Protein AF-A0A356TBI4-F1 (afdb_monomer_lite)

Radius of gyration: 31.02 Å; chains: 1; bounding box: 74×80×92 Å

pLDDT: mean 73.13, std 22.52, range [29.64, 96.38]

Structure (mmCIF, N/CA/C/O backbone):
data_AF-A0A356TBI4-F1
#
_entry.id   AF-A0A356TBI4-F1
#
loop_
_atom_site.group_PDB
_atom_site.id
_atom_site.type_symbol
_atom_site.label_atom_id
_atom_site.label_alt_id
_atom_site.label_comp_id
_atom_site.label_asym_id
_atom_site.label_entity_id
_atom_site.label_seq_id
_atom_site.pdbx_PDB_ins_code
_atom_site.Cartn_x
_atom_site.Cartn_y
_atom_site.Cartn_z
_atom_site.occupancy
_atom_site.B_iso_or_equiv
_atom_site.auth_seq_id
_atom_site.auth_comp_id
_atom_site.auth_asym_id
_atom_site.auth_atom_id
_atom_site.pdbx_PDB_model_num
ATOM 1 N N . MET A 1 1 ? 34.611 -30.218 -42.081 1.00 39.53 1 MET A N 1
ATOM 2 C CA . MET A 1 1 ? 33.395 -29.423 -41.810 1.00 39.53 1 MET A CA 1
ATOM 3 C C . MET A 1 1 ? 32.673 -30.059 -40.636 1.00 39.53 1 MET A C 1
ATOM 5 O O . MET A 1 1 ? 32.102 -31.124 -40.806 1.00 39.53 1 MET A O 1
ATOM 9 N N . VAL A 1 2 ? 32.759 -29.466 -39.445 1.00 36.00 2 VAL A N 1
ATOM 10 C CA . VAL A 1 2 ? 31.966 -29.898 -38.285 1.00 36.00 2 VAL A CA 1
ATOM 11 C C . VAL A 1 2 ? 30.941 -28.800 -38.042 1.00 36.00 2 VAL A C 1
ATOM 13 O O . VAL A 1 2 ? 31.263 -27.740 -37.513 1.00 36.00 2 VAL A O 1
ATOM 16 N N . LEU A 1 3 ? 29.725 -29.026 -38.537 1.00 44.56 3 LEU A N 1
ATOM 17 C CA . LEU A 1 3 ? 28.565 -28.182 -38.275 1.00 44.56 3 LEU A CA 1
ATOM 18 C C . LEU A 1 3 ? 28.110 -28.450 -36.839 1.00 44.56 3 LEU A C 1
ATOM 20 O O . LEU A 1 3 ? 27.413 -29.421 -36.561 1.00 44.56 3 LEU A O 1
ATOM 24 N N . GLY A 1 4 ? 28.560 -27.595 -35.923 1.00 42.56 4 GLY A N 1
ATOM 25 C CA . GLY A 1 4 ? 28.045 -27.533 -34.563 1.00 42.56 4 GLY A CA 1
ATOM 26 C C . GLY A 1 4 ? 26.634 -26.957 -34.577 1.00 42.56 4 GLY A C 1
ATOM 27 O O . GLY A 1 4 ? 26.448 -25.748 -34.697 1.00 42.56 4 GLY A O 1
ATOM 28 N N . THR A 1 5 ? 25.636 -27.826 -34.457 1.00 50.25 5 THR A N 1
ATOM 29 C CA . THR A 1 5 ? 24.248 -27.458 -34.173 1.00 50.25 5 THR A CA 1
ATOM 30 C C . THR A 1 5 ? 24.184 -26.776 -32.809 1.00 50.25 5 THR A C 1
ATOM 32 O O . THR A 1 5 ? 24.158 -27.424 -31.764 1.00 50.25 5 THR A O 1
ATOM 35 N N . LEU A 1 6 ? 24.166 -25.443 -32.814 1.00 47.03 6 LEU A N 1
ATOM 36 C CA . LEU A 1 6 ? 23.795 -24.647 -31.653 1.00 47.03 6 LEU A CA 1
ATOM 37 C C . LEU A 1 6 ? 22.304 -24.870 -31.395 1.00 47.03 6 LEU A C 1
ATOM 39 O O . LEU A 1 6 ? 21.446 -24.302 -32.069 1.00 47.03 6 LEU A O 1
ATOM 43 N N . ALA A 1 7 ? 21.999 -25.717 -30.414 1.00 42.19 7 ALA A N 1
ATOM 44 C CA . ALA A 1 7 ? 20.678 -25.792 -29.817 1.00 42.19 7 ALA A CA 1
ATOM 45 C C . ALA A 1 7 ? 20.369 -24.436 -29.162 1.00 42.19 7 ALA A C 1
ATOM 47 O O . ALA A 1 7 ? 20.746 -24.166 -28.020 1.00 42.19 7 ALA A O 1
ATOM 48 N N . VAL A 1 8 ? 19.701 -23.556 -29.907 1.00 50.56 8 VAL A N 1
ATOM 49 C CA . VAL A 1 8 ? 19.070 -22.357 -29.360 1.00 50.56 8 VAL A CA 1
ATOM 50 C C . VAL A 1 8 ? 17.965 -22.850 -28.437 1.00 50.56 8 VAL A C 1
ATOM 52 O O . VAL A 1 8 ? 16.906 -23.284 -28.882 1.00 50.56 8 VAL A O 1
ATOM 55 N N . GLY A 1 9 ? 18.233 -22.839 -27.132 1.00 42.53 9 GLY A N 1
ATOM 56 C CA . GLY A 1 9 ? 17.212 -23.072 -26.124 1.00 42.53 9 GLY A CA 1
ATOM 57 C C . GLY A 1 9 ? 16.114 -22.022 -26.280 1.00 42.53 9 GLY A C 1
ATOM 58 O O . GLY A 1 9 ? 16.262 -20.89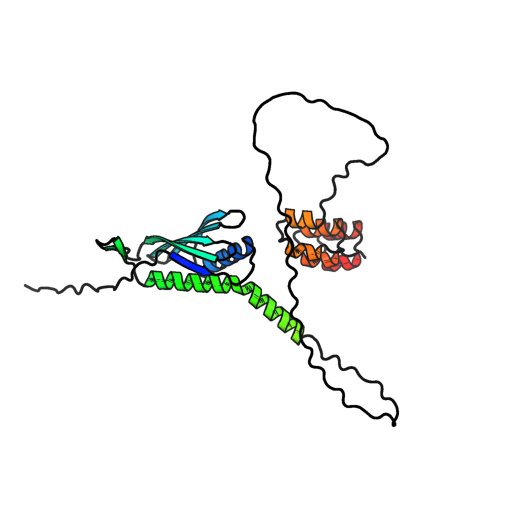3 -25.809 1.00 42.53 9 GLY A O 1
ATOM 59 N N . CYS A 1 10 ? 15.025 -22.395 -26.953 1.00 54.09 10 CYS A N 1
ATOM 60 C CA . CYS A 1 10 ? 13.786 -21.634 -27.029 1.00 54.09 10 CYS A CA 1
ATOM 61 C C . CYS A 1 10 ? 13.196 -21.518 -25.620 1.00 54.09 10 CYS A C 1
ATOM 63 O O . CYS A 1 10 ? 12.376 -22.331 -25.192 1.00 54.09 10 CYS A O 1
ATOM 65 N N . GLY A 1 11 ? 13.630 -20.506 -24.871 1.00 54.38 11 GLY A N 1
ATOM 66 C CA . GLY A 1 11 ? 12.905 -20.048 -23.698 1.00 54.38 11 GLY A CA 1
ATOM 67 C C . GLY A 1 11 ? 11.543 -19.561 -24.171 1.00 54.38 11 GLY A C 1
ATOM 68 O O . GLY A 1 11 ? 11.459 -18.498 -24.776 1.00 54.38 11 GLY A O 1
ATOM 69 N N . ARG A 1 12 ? 10.500 -20.366 -23.950 1.00 68.75 12 ARG A N 1
ATOM 70 C CA . ARG A 1 12 ? 9.112 -20.008 -24.252 1.00 68.75 12 ARG A CA 1
ATOM 71 C C . ARG A 1 12 ? 8.760 -18.751 -23.454 1.00 68.75 12 ARG A C 1
ATOM 73 O O . ARG A 1 12 ? 8.571 -18.820 -22.240 1.00 68.75 12 ARG A O 1
ATOM 80 N N . GLY A 1 13 ? 8.767 -17.601 -24.124 1.00 70.12 13 GLY A N 1
ATOM 81 C CA . GLY A 1 13 ? 8.197 -16.373 -23.587 1.00 70.12 13 GLY A CA 1
ATOM 82 C C . GLY A 1 13 ? 6.696 -16.554 -23.383 1.00 70.12 13 GLY A C 1
ATOM 83 O O . GLY A 1 13 ? 6.070 -17.378 -24.048 1.00 70.12 13 GLY A O 1
ATOM 84 N N . VAL A 1 14 ? 6.131 -15.791 -22.460 1.00 80.00 14 VAL A N 1
ATOM 85 C CA . VAL A 1 14 ? 4.681 -15.633 -22.295 1.00 80.00 14 VAL A CA 1
ATOM 86 C C . VAL A 1 14 ? 4.290 -14.229 -22.751 1.00 80.00 14 VAL A C 1
ATOM 88 O O . VAL A 1 14 ? 5.137 -13.329 -22.681 1.00 80.00 14 VAL A O 1
ATOM 91 N N . PRO A 1 15 ? 3.055 -14.019 -23.234 1.00 81.38 15 PRO A N 1
ATOM 92 C CA . PRO A 1 15 ? 2.585 -12.677 -23.538 1.00 81.38 15 PRO A CA 1
ATOM 93 C C . PRO A 1 15 ? 2.628 -11.826 -22.264 1.00 81.38 15 PRO A C 1
ATOM 95 O O . PRO A 1 15 ? 2.183 -12.254 -21.199 1.00 81.38 15 PRO A O 1
ATOM 98 N N . LEU A 1 16 ? 3.199 -10.630 -22.369 1.00 83.69 16 LEU A N 1
ATOM 99 C CA . LEU A 1 16 ? 3.332 -9.690 -21.268 1.00 83.69 16 LEU A CA 1
ATOM 100 C C . LEU A 1 16 ? 1.945 -9.254 -20.797 1.00 83.69 16 LEU A C 1
ATOM 102 O O . LEU A 1 16 ? 1.200 -8.593 -21.521 1.00 83.69 16 LEU A O 1
ATOM 106 N N . ARG A 1 17 ? 1.629 -9.563 -19.541 1.00 82.94 17 ARG A N 1
ATOM 107 C CA . ARG A 1 17 ? 0.490 -8.970 -18.844 1.00 82.94 17 ARG A CA 1
ATOM 108 C C . ARG A 1 17 ? 0.886 -7.583 -18.375 1.00 82.94 17 ARG A C 1
ATOM 110 O O . ARG A 1 17 ? 1.423 -7.425 -17.290 1.00 82.94 17 ARG A O 1
ATOM 117 N N . THR A 1 18 ? 0.637 -6.575 -19.200 1.00 81.00 18 THR A N 1
ATOM 118 C CA . THR A 1 18 ? 0.995 -5.185 -18.875 1.00 81.00 18 THR A CA 1
ATOM 119 C C . THR A 1 18 ? 0.266 -4.659 -17.643 1.00 81.00 18 THR A C 1
ATOM 121 O O . THR A 1 18 ? 0.720 -3.689 -17.040 1.00 81.00 18 THR A O 1
ATOM 124 N N . MET A 1 19 ? -0.843 -5.295 -17.259 1.00 85.81 19 MET A N 1
ATOM 125 C CA . MET A 1 19 ? -1.708 -4.835 -16.190 1.00 85.81 19 MET A CA 1
ATOM 126 C C . MET A 1 19 ? -2.342 -6.004 -15.436 1.00 85.81 19 MET A C 1
ATOM 128 O O . MET A 1 19 ? -2.888 -6.924 -16.043 1.00 85.81 19 MET A O 1
ATOM 132 N N . THR A 1 20 ? -2.290 -5.943 -14.108 1.00 84.50 20 THR A N 1
ATOM 133 C CA . THR A 1 20 ? -2.955 -6.881 -13.190 1.00 84.50 20 THR A CA 1
ATOM 134 C C . THR A 1 20 ? -3.684 -6.075 -12.120 1.00 84.50 20 THR A C 1
ATOM 136 O O . THR A 1 20 ? -3.136 -5.089 -11.636 1.00 84.50 20 THR A O 1
ATOM 139 N N . ALA A 1 21 ? -4.912 -6.450 -11.767 1.00 86.44 21 ALA A N 1
ATOM 140 C CA . ALA A 1 21 ? -5.712 -5.738 -10.772 1.00 86.44 21 ALA A CA 1
ATOM 141 C C . ALA A 1 21 ? -6.207 -6.686 -9.678 1.00 86.44 21 ALA A C 1
ATOM 143 O O . ALA A 1 21 ? -6.529 -7.841 -9.963 1.00 86.44 21 ALA A O 1
ATOM 144 N N . GLY A 1 22 ? -6.267 -6.174 -8.451 1.00 85.38 22 GLY A N 1
ATOM 145 C CA . GLY A 1 22 ? -6.862 -6.831 -7.293 1.00 85.38 22 GLY A CA 1
ATOM 146 C C . GLY A 1 22 ? -7.993 -5.975 -6.731 1.00 85.38 22 GLY A C 1
ATOM 147 O O . GLY A 1 22 ? -7.910 -4.745 -6.740 1.00 85.38 22 GLY A O 1
ATOM 148 N N . ALA A 1 23 ? -9.064 -6.629 -6.285 1.00 84.19 23 ALA A N 1
ATOM 149 C CA . ALA A 1 23 ? -10.193 -5.967 -5.643 1.00 84.19 23 ALA A CA 1
ATOM 150 C C . ALA A 1 23 ? -10.021 -6.016 -4.126 1.00 84.19 23 ALA A C 1
ATOM 152 O O . ALA A 1 23 ? -9.688 -7.059 -3.560 1.00 84.19 23 ALA A O 1
ATOM 153 N N . ILE A 1 24 ? -10.291 -4.895 -3.472 1.00 81.44 24 ILE A N 1
ATOM 154 C CA . ILE A 1 24 ? -10.260 -4.796 -2.023 1.00 81.44 24 ILE A CA 1
ATOM 155 C C . ILE A 1 24 ? -11.661 -5.134 -1.511 1.00 81.44 24 ILE A C 1
ATOM 157 O O . ILE A 1 24 ? -12.649 -4.494 -1.859 1.00 81.44 24 ILE A O 1
ATOM 161 N N . SER A 1 25 ? -11.758 -6.188 -0.701 1.00 69.12 25 SER A N 1
ATOM 162 C CA . SER A 1 25 ? -13.030 -6.629 -0.122 1.00 69.12 25 SER A CA 1
ATOM 163 C C . SER A 1 25 ? -13.250 -5.934 1.222 1.00 69.12 25 SER A C 1
ATOM 165 O O . SER A 1 25 ? -12.854 -6.462 2.257 1.00 69.12 25 SER A O 1
ATOM 167 N N . GLY A 1 26 ? -13.835 -4.734 1.210 1.00 68.38 26 GLY A N 1
ATOM 168 C CA . GLY A 1 26 ? -14.160 -3.971 2.421 1.00 68.38 26 GLY A CA 1
ATOM 169 C C . GLY A 1 26 ? -14.073 -2.459 2.222 1.00 68.38 26 GLY A C 1
ATOM 170 O O . GLY A 1 26 ? -13.724 -1.985 1.146 1.00 68.38 26 GLY A O 1
ATOM 171 N N . SER A 1 27 ? -14.385 -1.706 3.274 1.00 67.25 27 SER A N 1
ATOM 172 C CA . SER A 1 27 ? -14.267 -0.246 3.298 1.00 67.25 27 SER A CA 1
ATOM 173 C C . SER A 1 27 ? -12.955 0.130 3.982 1.00 67.25 27 SER A C 1
ATOM 175 O O . SER A 1 27 ? -12.893 0.165 5.208 1.00 67.25 27 SER A O 1
ATOM 177 N N . TYR A 1 28 ? -11.900 0.369 3.206 1.00 74.12 28 TYR A N 1
ATOM 178 C CA . TYR A 1 28 ? -10.589 0.748 3.739 1.00 74.12 28 TYR A CA 1
ATOM 179 C C . TYR A 1 28 ? -10.330 2.232 3.504 1.00 74.12 28 TYR A C 1
ATOM 181 O O . TYR A 1 28 ? -10.656 2.761 2.436 1.00 74.12 28 TYR A O 1
ATOM 189 N N . ALA A 1 29 ? -9.718 2.911 4.477 1.00 77.06 29 ALA A N 1
ATOM 190 C CA . ALA A 1 29 ? -9.238 4.262 4.240 1.00 77.06 29 ALA A CA 1
ATOM 191 C C . ALA A 1 29 ? -8.070 4.221 3.232 1.00 77.06 29 ALA A C 1
ATOM 193 O O . ALA A 1 29 ? -7.266 3.283 3.265 1.00 77.06 29 ALA A O 1
ATOM 194 N N . PRO A 1 30 ? -7.907 5.240 2.366 1.00 77.31 30 PRO A N 1
ATOM 195 C CA . PRO A 1 30 ? -6.800 5.294 1.404 1.00 77.31 30 PRO A CA 1
ATOM 196 C C . PRO A 1 30 ? -5.417 5.118 2.053 1.00 77.31 30 PRO A C 1
ATOM 198 O O . PRO A 1 30 ? -4.519 4.512 1.467 1.00 77.31 30 PRO A O 1
ATOM 201 N N . ASN A 1 31 ? -5.260 5.603 3.288 1.00 82.75 31 ASN A N 1
ATOM 202 C CA . ASN A 1 31 ? -4.027 5.482 4.064 1.00 82.75 31 ASN A CA 1
ATOM 203 C C . ASN A 1 31 ? -3.754 4.047 4.541 1.00 82.75 31 ASN A C 1
ATOM 205 O O . ASN A 1 31 ? -2.597 3.634 4.562 1.00 82.75 31 ASN A O 1
ATOM 209 N N . ASP A 1 32 ? -4.791 3.268 4.858 1.00 83.00 32 ASP A N 1
ATOM 210 C CA . ASP A 1 32 ? -4.639 1.867 5.269 1.00 83.00 32 ASP A CA 1
ATOM 211 C C . ASP A 1 32 ? -4.223 0.997 4.083 1.00 83.00 32 ASP A C 1
ATOM 213 O O . ASP A 1 32 ? -3.323 0.161 4.200 1.00 83.00 32 ASP A O 1
ATOM 217 N N . VAL A 1 33 ? -4.831 1.250 2.917 1.00 87.06 33 VAL A N 1
ATOM 218 C CA . VAL A 1 33 ? -4.463 0.599 1.652 1.00 87.06 33 VAL A CA 1
ATOM 219 C C . VAL A 1 33 ? -3.012 0.919 1.305 1.00 87.06 33 VAL A C 1
ATOM 221 O O . VAL A 1 33 ? -2.229 0.014 1.015 1.00 87.06 33 VAL A O 1
ATOM 224 N N . ARG A 1 34 ? -2.618 2.193 1.410 1.00 90.31 34 ARG A N 1
ATOM 225 C CA . ARG A 1 34 ? -1.228 2.628 1.228 1.00 90.31 34 ARG A CA 1
ATOM 226 C C . ARG A 1 34 ? -0.281 1.900 2.185 1.00 90.31 34 ARG A C 1
ATOM 228 O O . ARG A 1 34 ? 0.719 1.346 1.738 1.00 90.31 34 ARG A O 1
ATOM 235 N N . ALA A 1 35 ? -0.581 1.877 3.482 1.00 89.19 35 ALA A N 1
ATOM 236 C CA . ALA A 1 35 ? 0.276 1.238 4.477 1.00 89.19 35 ALA A CA 1
ATOM 237 C C . ALA A 1 35 ? 0.432 -0.271 4.215 1.00 89.19 35 ALA A C 1
ATOM 239 O O . ALA A 1 35 ? 1.536 -0.806 4.325 1.00 89.19 35 ALA A O 1
ATOM 240 N N . ALA A 1 36 ? -0.645 -0.953 3.816 1.00 89.38 36 ALA A N 1
ATOM 241 C CA . ALA A 1 36 ? -0.600 -2.359 3.421 1.00 89.38 36 ALA A CA 1
ATOM 242 C C . ALA A 1 36 ? 0.256 -2.585 2.166 1.00 89.38 36 ALA A C 1
ATOM 244 O O . ALA A 1 36 ? 1.086 -3.494 2.146 1.00 89.38 36 ALA A O 1
ATOM 245 N N . LEU A 1 37 ? 0.122 -1.727 1.148 1.00 92.00 37 LEU A N 1
ATOM 246 C CA . LEU A 1 37 ? 0.956 -1.779 -0.056 1.00 92.00 37 LEU A CA 1
ATOM 247 C C . LEU A 1 37 ? 2.440 -1.593 0.269 1.00 92.00 37 LEU A C 1
ATOM 249 O O . LEU A 1 37 ? 3.274 -2.318 -0.268 1.00 92.00 37 LEU A O 1
ATOM 253 N N . PHE A 1 38 ? 2.775 -0.671 1.171 1.00 93.44 38 PHE A N 1
ATOM 254 C CA . PHE A 1 38 ? 4.153 -0.449 1.611 1.00 93.44 38 PHE A CA 1
ATOM 255 C C . PHE A 1 38 ? 4.741 -1.700 2.274 1.00 93.44 38 PHE A C 1
ATOM 257 O O . PHE A 1 38 ? 5.808 -2.157 1.864 1.00 93.44 38 PHE A O 1
ATOM 264 N N . ARG A 1 39 ? 4.011 -2.307 3.219 1.00 92.50 39 ARG A N 1
ATOM 265 C CA . ARG A 1 39 ? 4.434 -3.557 3.875 1.00 92.50 39 ARG A CA 1
ATOM 266 C C . ARG A 1 39 ? 4.601 -4.703 2.878 1.00 92.50 39 ARG A C 1
ATOM 268 O O . ARG A 1 39 ? 5.582 -5.440 2.946 1.00 92.50 39 ARG A O 1
ATOM 275 N N . ALA A 1 40 ? 3.680 -4.833 1.923 1.00 93.50 40 ALA A N 1
ATOM 276 C CA . ALA A 1 40 ? 3.746 -5.876 0.905 1.00 93.50 40 ALA A CA 1
ATOM 277 C C . ALA A 1 40 ? 4.963 -5.708 -0.019 1.00 93.50 40 ALA A C 1
ATOM 279 O O . ALA A 1 40 ? 5.658 -6.680 -0.321 1.00 93.50 40 ALA A O 1
ATOM 280 N N . LEU A 1 41 ? 5.251 -4.474 -0.440 1.00 94.19 41 LEU A N 1
ATOM 281 C CA . LEU A 1 41 ? 6.411 -4.160 -1.274 1.00 94.19 41 LEU A CA 1
ATOM 282 C C . LEU A 1 41 ? 7.725 -4.428 -0.541 1.00 94.19 41 LEU A C 1
ATOM 284 O O . LEU A 1 41 ? 8.635 -5.026 -1.119 1.00 94.19 41 LEU A O 1
ATOM 288 N N . GLU A 1 42 ? 7.809 -4.034 0.727 1.00 92.94 42 GLU A N 1
ATOM 289 C CA . GLU A 1 42 ? 8.976 -4.284 1.568 1.00 92.94 42 GLU A CA 1
ATOM 290 C C . GLU A 1 42 ? 9.222 -5.789 1.757 1.00 92.94 42 GLU A C 1
ATOM 292 O O . GLU A 1 42 ? 10.340 -6.265 1.529 1.00 92.94 42 GLU A O 1
ATOM 297 N N . ALA A 1 43 ? 8.171 -6.560 2.060 1.00 90.56 43 ALA A N 1
ATOM 298 C CA . ALA A 1 43 ? 8.243 -8.015 2.200 1.00 90.56 43 ALA A CA 1
ATOM 299 C C . ALA A 1 43 ? 8.772 -8.705 0.926 1.00 90.56 43 ALA A C 1
ATOM 301 O O . ALA A 1 43 ? 9.592 -9.628 0.996 1.00 90.56 43 ALA A O 1
ATOM 302 N N . ASP A 1 44 ? 8.387 -8.200 -0.248 1.00 89.75 44 ASP A N 1
ATOM 303 C CA . ASP A 1 44 ? 8.845 -8.711 -1.542 1.00 89.75 44 ASP A CA 1
ATOM 304 C C . ASP A 1 44 ? 10.164 -8.089 -2.041 1.00 89.75 44 ASP A C 1
ATOM 306 O O . ASP A 1 44 ? 10.659 -8.452 -3.119 1.00 89.75 44 ASP A O 1
ATOM 310 N N . ARG A 1 45 ? 10.813 -7.239 -1.230 1.00 92.00 45 ARG A N 1
ATOM 311 C CA . ARG A 1 45 ? 12.082 -6.539 -1.524 1.00 92.00 45 ARG A CA 1
ATOM 312 C C . ARG A 1 45 ? 12.002 -5.583 -2.712 1.00 92.00 45 ARG A C 1
ATOM 314 O O . ARG A 1 45 ? 12.971 -5.418 -3.462 1.00 92.00 45 ARG A O 1
ATOM 321 N N . PHE A 1 46 ? 10.844 -4.976 -2.909 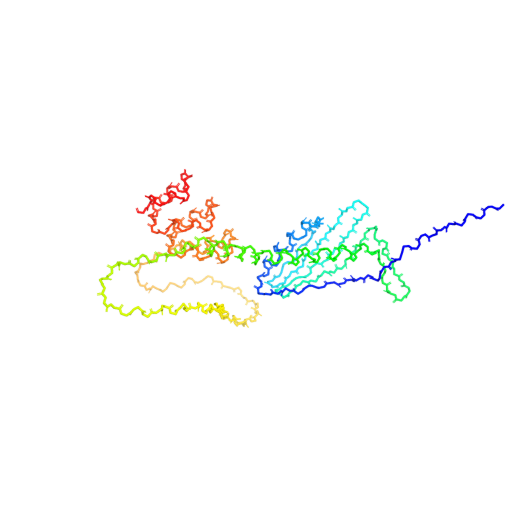1.00 93.56 46 PHE A N 1
ATOM 322 C CA . PHE A 1 46 ? 10.720 -3.818 -3.772 1.00 93.56 46 PHE A CA 1
ATOM 323 C C . PHE A 1 46 ? 11.182 -2.571 -3.019 1.00 93.56 46 PHE A C 1
ATOM 325 O O . PHE A 1 46 ? 10.903 -2.390 -1.839 1.00 93.56 46 PHE A O 1
ATOM 332 N N . VAL A 1 47 ? 11.892 -1.702 -3.726 1.00 94.56 47 VAL A N 1
ATOM 333 C CA . VAL A 1 47 ? 12.270 -0.374 -3.251 1.00 94.56 47 VAL A CA 1
ATOM 334 C C . VAL A 1 47 ? 11.325 0.627 -3.895 1.00 94.56 47 VAL A C 1
ATOM 336 O O . VAL A 1 47 ? 11.177 0.636 -5.117 1.00 94.56 47 VAL A O 1
ATOM 339 N N . ILE A 1 48 ? 10.679 1.456 -3.085 1.00 94.56 48 ILE A N 1
ATOM 340 C CA . ILE A 1 48 ? 9.785 2.509 -3.568 1.00 94.56 48 ILE A CA 1
ATOM 341 C C . ILE A 1 48 ? 10.644 3.646 -4.132 1.00 94.56 48 ILE A C 1
ATOM 343 O O . ILE A 1 48 ? 11.540 4.146 -3.458 1.00 94.56 48 ILE A O 1
ATOM 347 N N . GLU A 1 49 ? 10.411 4.014 -5.391 1.00 94.06 49 GLU A N 1
ATOM 348 C CA . GLU A 1 49 ? 11.146 5.085 -6.078 1.00 94.06 49 GLU A CA 1
ATOM 349 C C . GLU A 1 49 ? 10.394 6.408 -6.041 1.00 94.06 49 GLU A C 1
ATOM 351 O O . GLU A 1 49 ? 11.002 7.469 -5.936 1.00 94.06 49 GLU A O 1
ATOM 356 N N . ASN A 1 50 ? 9.073 6.340 -6.182 1.00 93.00 50 ASN A N 1
ATOM 357 C CA . ASN A 1 50 ? 8.213 7.506 -6.191 1.00 93.00 50 ASN A CA 1
ATOM 358 C C . ASN A 1 50 ? 6.844 7.138 -5.631 1.00 93.00 50 ASN A C 1
ATOM 360 O O . ASN A 1 50 ? 6.349 6.029 -5.845 1.00 93.00 50 ASN A O 1
ATOM 364 N N . GLU A 1 51 ? 6.224 8.098 -4.968 1.00 93.88 51 GLU A N 1
ATOM 365 C CA . GLU A 1 51 ? 4.870 7.997 -4.463 1.00 93.88 51 GLU A CA 1
ATOM 366 C C . GLU A 1 51 ? 4.111 9.271 -4.826 1.00 93.88 51 GLU A C 1
ATOM 368 O O . GLU A 1 51 ? 4.547 10.383 -4.538 1.00 93.88 51 GLU A O 1
ATOM 373 N N . GLN A 1 52 ? 2.955 9.099 -5.453 1.00 90.75 52 GLN A N 1
ATOM 374 C CA . GLN A 1 52 ? 2.004 10.167 -5.710 1.00 90.75 52 GLN A CA 1
ATOM 375 C C . GLN A 1 52 ? 0.748 9.902 -4.901 1.00 90.75 52 GLN A C 1
ATOM 377 O O . GLN A 1 52 ? 0.086 8.879 -5.076 1.00 90.75 52 GLN A O 1
ATOM 382 N N . GLN A 1 53 ? 0.425 10.842 -4.023 1.00 84.56 53 GLN A N 1
ATOM 383 C CA . GLN A 1 53 ? -0.737 10.768 -3.154 1.00 84.56 53 GLN A CA 1
ATOM 384 C C . GLN A 1 53 ? -1.798 11.754 -3.624 1.00 84.56 53 GLN A C 1
ATOM 386 O O . GLN A 1 53 ? -1.512 12.924 -3.873 1.00 84.56 53 GLN A O 1
ATOM 391 N N . GLY A 1 54 ? -3.030 11.274 -3.727 1.00 80.25 54 GLY A N 1
ATOM 392 C CA . GLY A 1 54 ? -4.231 12.081 -3.872 1.00 80.25 54 GLY A CA 1
ATOM 393 C C . GLY A 1 54 ? -5.215 11.798 -2.729 1.00 80.25 54 GLY A C 1
ATOM 394 O O . GLY A 1 54 ? -4.986 10.898 -1.923 1.00 80.25 54 GLY A O 1
ATOM 395 N N . PRO A 1 55 ? -6.339 12.530 -2.656 1.00 72.94 55 PRO A N 1
ATOM 396 C CA . PRO A 1 55 ? -7.266 12.456 -1.521 1.00 72.94 55 PRO A CA 1
ATOM 397 C C . PRO A 1 55 ? -7.912 11.077 -1.303 1.00 72.94 55 PRO A C 1
ATOM 399 O O . PRO A 1 55 ? -8.231 10.713 -0.176 1.00 72.94 55 PRO A O 1
ATOM 402 N N . GLN A 1 56 ? -8.142 10.320 -2.380 1.00 77.31 56 GLN A N 1
ATOM 403 C CA . GLN A 1 56 ? -8.823 9.011 -2.357 1.00 77.31 56 GLN A CA 1
ATOM 404 C C . GLN A 1 56 ? -8.150 7.961 -3.253 1.00 77.31 56 GLN A C 1
ATOM 406 O O . GLN A 1 56 ? -8.627 6.835 -3.367 1.00 77.31 56 GLN A O 1
ATOM 411 N N . GLN A 1 57 ? -7.050 8.336 -3.901 1.00 87.31 57 GLN A N 1
ATOM 412 C CA . GLN A 1 57 ? -6.318 7.499 -4.841 1.00 87.31 57 GLN A CA 1
ATOM 413 C C . GLN A 1 57 ? -4.839 7.860 -4.790 1.00 87.31 57 GLN A C 1
ATOM 415 O O . GLN A 1 57 ? -4.490 9.006 -4.509 1.00 87.31 57 GLN A O 1
ATOM 420 N N . GLY A 1 58 ? -3.974 6.910 -5.103 1.00 91.94 58 GLY A N 1
ATOM 421 C CA . GLY A 1 58 ? -2.542 7.144 -5.179 1.00 91.94 58 GLY A CA 1
ATOM 422 C C . GLY A 1 58 ? -1.865 6.230 -6.183 1.00 91.94 58 GLY A C 1
ATOM 423 O O . GLY A 1 58 ? -2.470 5.320 -6.754 1.00 91.94 58 GLY A O 1
ATOM 424 N N . GLN A 1 59 ? -0.588 6.492 -6.419 1.00 95.19 59 GLN A N 1
ATOM 425 C CA . GLN A 1 59 ? 0.261 5.664 -7.255 1.00 95.19 59 GLN A CA 1
ATOM 426 C C . GLN A 1 59 ? 1.636 5.505 -6.616 1.00 95.19 59 GLN A C 1
ATOM 428 O O . GLN A 1 59 ? 2.286 6.484 -6.264 1.00 95.19 59 GLN A O 1
ATOM 433 N N . ILE A 1 60 ? 2.100 4.263 -6.517 1.00 95.62 60 ILE A N 1
ATOM 434 C CA . ILE A 1 60 ? 3.429 3.918 -6.014 1.00 95.62 60 ILE A CA 1
ATOM 435 C C . ILE A 1 60 ? 4.236 3.336 -7.169 1.00 95.62 60 ILE A C 1
ATOM 437 O O . ILE A 1 60 ? 3.834 2.345 -7.777 1.00 95.62 60 ILE A O 1
ATOM 441 N N . VAL A 1 61 ? 5.384 3.931 -7.473 1.00 96.38 61 VAL A N 1
ATOM 442 C CA . VAL A 1 61 ? 6.356 3.356 -8.405 1.00 96.38 61 VAL A CA 1
ATOM 443 C C . VAL A 1 61 ? 7.395 2.605 -7.596 1.00 96.38 61 VAL A C 1
ATOM 445 O O . VAL A 1 61 ? 8.070 3.181 -6.744 1.00 96.38 61 VAL A O 1
ATOM 448 N N . ALA A 1 62 ? 7.529 1.314 -7.873 1.00 95.31 62 ALA A N 1
ATOM 449 C CA . ALA A 1 62 ? 8.401 0.429 -7.127 1.00 95.31 62 ALA A CA 1
ATOM 450 C C . ALA A 1 62 ? 9.351 -0.326 -8.055 1.00 95.31 62 ALA A C 1
ATOM 452 O O . ALA A 1 62 ? 8.978 -0.780 -9.142 1.00 95.31 62 ALA A O 1
ATOM 453 N N . ARG A 1 63 ? 10.590 -0.497 -7.595 1.00 95.50 63 ARG A N 1
ATOM 454 C CA . ARG A 1 63 ? 11.645 -1.219 -8.294 1.00 95.50 63 ARG A CA 1
ATOM 455 C C . ARG A 1 63 ? 12.098 -2.426 -7.497 1.00 95.50 63 ARG A C 1
ATOM 457 O O . ARG A 1 63 ? 12.583 -2.320 -6.378 1.00 95.50 63 ARG A O 1
ATOM 464 N N . TYR A 1 64 ? 12.059 -3.580 -8.138 1.00 93.69 64 TYR A N 1
ATOM 465 C CA . TYR A 1 64 ? 12.725 -4.781 -7.668 1.00 93.69 64 TYR A CA 1
ATOM 466 C C . TYR A 1 64 ? 14.109 -4.889 -8.297 1.00 93.69 64 TYR A C 1
ATOM 468 O O . TYR A 1 64 ? 14.284 -4.666 -9.497 1.00 93.69 64 TYR A O 1
ATOM 476 N N . THR A 1 65 ? 15.115 -5.258 -7.510 1.00 93.31 65 THR A N 1
ATOM 477 C CA . THR A 1 65 ? 16.462 -5.532 -8.022 1.00 93.31 65 THR A CA 1
ATOM 478 C C . THR A 1 65 ? 17.049 -6.750 -7.327 1.00 93.31 65 THR A C 1
ATOM 480 O O . THR A 1 65 ? 17.274 -6.751 -6.120 1.00 93.31 65 THR A O 1
ATOM 483 N N . ARG A 1 66 ? 17.324 -7.808 -8.098 1.00 90.81 66 ARG A N 1
ATOM 484 C CA . ARG A 1 66 ? 17.996 -9.008 -7.588 1.00 90.81 66 ARG A CA 1
ATOM 485 C C . ARG A 1 66 ? 18.867 -9.646 -8.662 1.00 90.81 66 ARG A C 1
ATOM 487 O O . ARG A 1 66 ? 18.384 -10.056 -9.718 1.00 90.81 66 ARG A O 1
ATOM 494 N N . ARG A 1 67 ? 20.154 -9.833 -8.352 1.00 88.25 67 ARG A N 1
ATOM 495 C CA . ARG A 1 67 ? 21.164 -10.368 -9.285 1.00 88.25 67 ARG A CA 1
ATOM 496 C C . ARG A 1 67 ? 21.217 -9.524 -10.570 1.00 88.25 67 ARG A C 1
ATOM 498 O O . ARG A 1 67 ? 21.576 -8.362 -10.503 1.00 88.25 67 ARG A O 1
ATOM 505 N N . ARG A 1 68 ? 20.866 -10.100 -11.725 1.00 88.81 68 ARG A N 1
ATOM 506 C CA . ARG A 1 68 ? 20.862 -9.435 -13.044 1.00 88.81 68 ARG A CA 1
ATOM 507 C C . ARG A 1 68 ? 19.458 -9.033 -13.509 1.00 88.81 68 ARG A C 1
ATOM 509 O O . ARG A 1 68 ? 19.251 -8.847 -14.703 1.00 88.81 68 ARG A O 1
ATOM 516 N N . ILE A 1 69 ? 18.484 -9.008 -12.599 1.00 90.00 69 ILE A N 1
ATOM 517 C CA . ILE A 1 69 ? 17.088 -8.717 -12.921 1.00 90.00 69 ILE A CA 1
ATOM 518 C C . ILE A 1 69 ? 16.673 -7.440 -12.210 1.00 90.00 69 ILE A C 1
ATOM 520 O O . ILE A 1 69 ? 16.766 -7.358 -10.982 1.00 90.00 69 ILE A O 1
ATOM 524 N N . THR A 1 70 ? 16.176 -6.493 -12.997 1.00 91.00 70 THR A N 1
ATOM 525 C CA . THR A 1 70 ? 15.454 -5.322 -12.512 1.00 91.00 70 THR A CA 1
ATOM 526 C C . THR A 1 70 ? 14.036 -5.359 -13.062 1.00 91.00 70 THR A C 1
ATOM 528 O O . THR A 1 70 ? 13.813 -5.783 -14.197 1.00 91.00 70 THR A O 1
ATOM 531 N N . LEU A 1 71 ? 13.071 -4.959 -12.245 1.00 92.69 71 LEU A N 1
ATOM 532 C CA . LEU A 1 71 ? 11.675 -4.823 -12.646 1.00 92.69 71 LEU A CA 1
ATOM 533 C C . LEU A 1 71 ? 11.134 -3.543 -12.026 1.00 92.69 71 LEU A C 1
ATOM 535 O O . LEU A 1 71 ? 11.264 -3.369 -10.815 1.00 92.69 71 LEU A O 1
ATOM 539 N N . ARG A 1 72 ? 10.523 -2.685 -12.839 1.00 94.94 72 ARG A N 1
ATOM 540 C CA . ARG A 1 72 ? 9.826 -1.481 -12.388 1.00 94.94 72 ARG A CA 1
ATOM 541 C C . ARG A 1 72 ? 8.339 -1.619 -12.672 1.00 94.94 72 ARG A C 1
ATOM 543 O O . ARG A 1 72 ? 7.934 -2.001 -13.772 1.00 94.94 72 ARG A O 1
ATOM 550 N N . VAL A 1 73 ? 7.537 -1.330 -11.656 1.00 95.25 73 VAL A N 1
ATOM 551 C CA . VAL A 1 73 ? 6.076 -1.388 -11.716 1.00 95.25 73 VAL A CA 1
ATOM 552 C C . VAL A 1 73 ? 5.477 -0.120 -11.129 1.00 95.25 73 VAL A C 1
ATOM 554 O O . VAL A 1 73 ? 6.027 0.451 -10.190 1.00 95.25 73 VAL A O 1
ATOM 557 N N . ALA A 1 74 ? 4.342 0.304 -11.675 1.00 96.06 74 ALA A N 1
ATOM 558 C CA . ALA A 1 74 ? 3.494 1.332 -11.085 1.00 96.06 74 ALA A CA 1
ATOM 559 C C . ALA A 1 74 ? 2.253 0.670 -10.494 1.00 96.06 74 ALA A C 1
ATOM 561 O O . ALA A 1 74 ? 1.569 -0.088 -11.177 1.00 96.06 74 ALA A O 1
ATOM 562 N N . ILE A 1 75 ? 1.948 0.959 -9.238 1.00 95.88 75 ILE A N 1
ATOM 563 C CA . ILE A 1 75 ? 0.794 0.423 -8.527 1.00 95.88 75 ILE A CA 1
ATOM 564 C C . ILE A 1 75 ? -0.137 1.587 -8.240 1.00 95.88 75 ILE A C 1
ATOM 566 O O . ILE A 1 75 ? 0.122 2.374 -7.336 1.00 95.88 75 ILE A O 1
ATOM 570 N N . ALA A 1 76 ? -1.188 1.718 -9.042 1.00 94.75 76 ALA A N 1
ATOM 571 C CA . ALA A 1 76 ? -2.272 2.649 -8.756 1.00 94.75 76 ALA A CA 1
ATOM 572 C C . ALA A 1 76 ? -3.235 1.995 -7.764 1.00 94.75 76 ALA A C 1
ATOM 574 O O . ALA A 1 76 ? -3.529 0.809 -7.907 1.00 94.75 76 ALA A O 1
ATOM 575 N N . TYR A 1 77 ? -3.717 2.737 -6.780 1.00 92.81 77 TYR A N 1
ATOM 576 C CA . TYR A 1 77 ? -4.633 2.226 -5.769 1.00 92.81 77 TYR A CA 1
ATOM 577 C C . TYR A 1 77 ? -5.680 3.268 -5.401 1.00 92.81 77 TYR A C 1
ATOM 579 O O . TYR A 1 77 ? -5.444 4.472 -5.504 1.00 92.81 77 TYR A O 1
ATOM 587 N N . ASP A 1 78 ? -6.829 2.777 -4.967 1.00 90.44 78 ASP A N 1
ATOM 588 C CA . ASP A 1 78 ? -7.942 3.549 -4.433 1.00 90.44 78 ASP A CA 1
ATOM 589 C C . ASP A 1 78 ? -8.587 2.772 -3.269 1.00 90.44 78 ASP A C 1
ATOM 591 O O . ASP A 1 78 ? -8.011 1.814 -2.747 1.00 90.44 78 ASP A O 1
ATOM 595 N N . THR A 1 79 ? -9.767 3.195 -2.818 1.00 84.06 79 THR A N 1
ATOM 596 C CA . THR A 1 79 ? -10.500 2.542 -1.718 1.00 84.06 79 THR A CA 1
ATOM 597 C C . THR A 1 79 ? -11.150 1.211 -2.107 1.00 84.06 79 THR A C 1
ATOM 599 O O . THR A 1 79 ? -11.574 0.459 -1.232 1.00 84.06 79 THR A O 1
ATOM 602 N N . THR A 1 80 ? -11.244 0.912 -3.402 1.00 86.88 80 THR A N 1
ATOM 603 C CA . THR A 1 80 ? -11.944 -0.251 -3.966 1.00 86.88 80 THR A CA 1
ATOM 604 C C . THR A 1 80 ? -10.994 -1.316 -4.508 1.00 86.88 80 THR A C 1
ATOM 606 O O . THR A 1 80 ? -11.368 -2.484 -4.635 1.00 86.88 80 THR A O 1
ATOM 609 N N . GLY A 1 81 ? -9.758 -0.947 -4.838 1.00 89.19 81 GLY A N 1
ATOM 610 C CA . GLY A 1 81 ? -8.854 -1.819 -5.564 1.00 89.19 81 GLY A CA 1
ATOM 611 C C . GLY A 1 81 ? -7.448 -1.266 -5.731 1.00 89.19 81 GLY A C 1
ATOM 612 O O . GLY A 1 81 ? -7.120 -0.134 -5.380 1.00 89.19 81 GLY A O 1
ATOM 613 N N . TYR A 1 82 ? -6.608 -2.098 -6.336 1.00 93.19 82 TYR A N 1
ATOM 614 C CA . TYR A 1 82 ? -5.292 -1.701 -6.815 1.00 93.19 82 TYR A CA 1
ATOM 615 C C . TYR A 1 82 ? -5.009 -2.302 -8.191 1.00 93.19 82 TYR A C 1
ATOM 617 O O . TYR A 1 82 ? -5.604 -3.294 -8.619 1.00 93.19 82 TYR A O 1
ATOM 625 N N . ARG A 1 83 ? -4.073 -1.684 -8.907 1.00 94.12 83 ARG A N 1
ATOM 626 C CA . ARG A 1 83 ? -3.698 -2.023 -10.275 1.00 94.12 83 ARG A CA 1
ATOM 627 C C . ARG A 1 83 ? -2.193 -1.908 -10.450 1.00 94.12 83 ARG A C 1
ATOM 629 O O . ARG A 1 83 ? -1.643 -0.812 -10.430 1.00 94.12 83 ARG A O 1
ATOM 636 N N . ILE A 1 84 ? -1.554 -3.045 -10.686 1.00 94.25 84 ILE A N 1
ATOM 637 C CA . ILE A 1 84 ? -0.130 -3.184 -10.977 1.00 94.25 84 ILE A CA 1
ATOM 638 C C . ILE A 1 84 ? 0.066 -3.064 -12.488 1.00 94.25 84 ILE A C 1
ATOM 640 O O . ILE A 1 84 ? -0.481 -3.855 -13.257 1.00 94.25 84 ILE A O 1
ATOM 644 N N . GLN A 1 85 ? 0.860 -2.089 -12.910 1.00 94.19 85 GLN A N 1
ATOM 645 C CA . GLN A 1 85 ? 1.228 -1.830 -14.296 1.00 94.19 85 GLN A CA 1
ATOM 646 C C . GLN A 1 85 ? 2.719 -2.085 -14.495 1.00 94.19 85 GLN A C 1
ATOM 648 O O . GLN A 1 85 ? 3.554 -1.637 -13.706 1.00 94.19 85 GLN A O 1
ATOM 653 N N . TYR A 1 86 ? 3.058 -2.802 -15.561 1.00 92.62 86 TYR A N 1
ATOM 654 C CA . TYR A 1 86 ? 4.440 -2.958 -15.998 1.00 92.62 86 TYR A CA 1
ATOM 655 C C . TYR A 1 86 ? 4.967 -1.635 -16.564 1.00 92.62 86 TYR A C 1
ATOM 657 O O . TYR A 1 86 ? 4.341 -1.067 -17.457 1.00 92.62 86 TYR A O 1
ATOM 665 N N . LEU A 1 87 ? 6.128 -1.182 -16.084 1.00 92.19 87 LEU A N 1
ATOM 666 C CA . LEU A 1 87 ? 6.832 -0.037 -16.663 1.00 92.19 87 LEU A CA 1
ATOM 667 C C . LEU A 1 87 ? 8.005 -0.509 -17.522 1.00 92.19 87 LEU A C 1
ATOM 669 O O . LEU A 1 87 ? 8.008 -0.334 -18.737 1.00 92.19 87 LEU A O 1
ATOM 673 N N . ASP A 1 88 ? 8.992 -1.141 -16.889 1.00 90.94 88 ASP A N 1
ATOM 674 C CA . ASP A 1 88 ? 10.190 -1.631 -17.562 1.00 90.94 88 ASP A CA 1
ATOM 675 C C . ASP A 1 88 ? 10.834 -2.805 -16.816 1.00 90.94 88 ASP A C 1
ATOM 677 O O . ASP A 1 88 ? 10.496 -3.137 -15.674 1.00 90.94 88 ASP A O 1
ATOM 681 N N . SER A 1 89 ? 11.769 -3.474 -17.490 1.00 90.50 89 SER A N 1
ATOM 682 C CA . SER A 1 89 ? 12.601 -4.493 -16.866 1.00 90.50 89 SER A CA 1
ATOM 683 C C . SER A 1 89 ? 13.931 -4.682 -17.581 1.00 90.50 89 SER A C 1
ATOM 685 O O . SER A 1 89 ? 14.026 -4.565 -18.803 1.00 90.50 89 SER A O 1
ATOM 687 N N . ALA A 1 90 ? 14.955 -5.071 -16.821 1.00 89.69 90 ALA A N 1
ATOM 688 C CA . ALA A 1 90 ? 16.208 -5.590 -17.356 1.00 89.69 90 ALA A CA 1
ATOM 689 C C . ALA A 1 90 ? 16.385 -7.059 -16.960 1.00 89.69 90 ALA A C 1
ATOM 691 O O . ALA A 1 90 ? 15.996 -7.500 -15.878 1.00 89.69 90 ALA A O 1
ATOM 692 N N . GLY A 1 91 ? 16.972 -7.850 -17.860 1.00 84.56 91 GLY A N 1
ATOM 693 C CA . GLY A 1 91 ? 17.226 -9.274 -17.623 1.00 84.56 91 GLY A CA 1
ATOM 694 C C . GLY A 1 91 ? 16.005 -10.197 -17.760 1.00 84.56 91 GLY A C 1
ATOM 695 O O . GLY A 1 91 ? 16.156 -11.407 -17.591 1.00 84.56 91 GLY A O 1
ATOM 696 N N . LEU A 1 92 ? 14.822 -9.671 -18.114 1.00 83.56 92 LEU A N 1
ATOM 697 C CA . LEU A 1 92 ? 13.591 -10.449 -18.350 1.00 83.56 92 LEU A CA 1
ATOM 698 C C . LEU A 1 92 ? 13.289 -10.741 -19.831 1.00 83.56 92 LEU A C 1
ATOM 700 O O . LEU A 1 92 ? 12.249 -11.324 -20.132 1.00 83.56 92 LEU A O 1
ATOM 704 N N . ARG A 1 93 ? 14.225 -10.419 -20.738 1.00 82.06 93 ARG A N 1
ATOM 705 C CA . ARG A 1 93 ? 14.132 -10.692 -22.188 1.00 82.06 93 ARG A CA 1
ATOM 706 C C . ARG A 1 93 ? 12.815 -10.199 -22.800 1.00 82.06 93 ARG A C 1
ATOM 708 O O . ARG A 1 93 ? 12.154 -10.940 -23.519 1.00 82.06 93 ARG A O 1
ATOM 715 N N . HIS A 1 94 ? 12.448 -8.959 -22.486 1.00 83.06 94 HIS A N 1
ATOM 716 C CA . HIS A 1 94 ? 11.334 -8.291 -23.144 1.00 83.06 94 HIS A CA 1
ATOM 717 C C . HIS A 1 94 ? 11.596 -8.222 -24.657 1.00 83.06 94 HIS A C 1
ATOM 719 O O . HIS A 1 94 ? 12.654 -7.757 -25.085 1.00 83.06 94 HIS A O 1
ATOM 725 N N . SER A 1 95 ? 10.660 -8.728 -25.453 1.00 80.25 95 SER A N 1
ATOM 726 C CA . SER A 1 95 ? 10.728 -8.744 -26.914 1.00 80.25 95 SER A CA 1
ATOM 727 C C . SER A 1 95 ? 9.334 -8.509 -27.472 1.00 80.25 95 SER A C 1
ATOM 729 O O . SER A 1 95 ? 8.373 -9.034 -26.929 1.00 80.25 95 SER A O 1
ATOM 731 N N . GLN A 1 96 ? 9.204 -7.726 -28.535 1.00 84.00 96 GLN A N 1
ATOM 732 C CA . GLN A 1 96 ? 7.921 -7.471 -29.181 1.00 84.00 96 GLN A CA 1
ATOM 733 C C . GLN A 1 96 ? 7.906 -8.153 -30.547 1.00 84.00 96 GLN A C 1
ATOM 735 O O . GLN A 1 96 ? 8.896 -8.093 -31.280 1.00 84.00 96 GLN A O 1
ATOM 740 N N . ASP A 1 97 ? 6.810 -8.831 -30.878 1.00 81.06 97 ASP A N 1
ATOM 741 C CA . ASP A 1 97 ? 6.625 -9.377 -32.219 1.00 81.06 97 ASP A CA 1
ATOM 742 C C . ASP A 1 97 ? 6.148 -8.302 -33.212 1.00 81.06 97 ASP A C 1
ATOM 744 O O . ASP A 1 97 ? 5.814 -7.175 -32.842 1.00 81.06 97 ASP A O 1
ATOM 748 N N . ARG A 1 98 ? 6.107 -8.646 -34.506 1.00 76.62 98 ARG A N 1
ATOM 749 C CA . ARG A 1 98 ? 5.632 -7.727 -35.561 1.00 76.62 98 ARG A CA 1
ATOM 750 C C . ARG A 1 98 ? 4.161 -7.330 -35.411 1.00 76.62 98 ARG A C 1
ATOM 752 O O . ARG A 1 98 ? 3.753 -6.348 -36.017 1.00 76.62 98 ARG A O 1
ATOM 759 N N . ASN A 1 99 ? 3.388 -8.077 -34.627 1.00 79.12 99 ASN A N 1
ATOM 760 C CA . ASN A 1 99 ? 1.976 -7.813 -34.376 1.00 79.12 99 ASN A CA 1
ATOM 761 C C . ASN A 1 99 ? 1.776 -6.898 -33.156 1.00 79.12 99 ASN A C 1
ATOM 763 O O . ASN A 1 99 ? 0.641 -6.640 -32.767 1.00 79.12 99 ASN A O 1
ATOM 767 N N . GLY A 1 100 ? 2.863 -6.420 -32.538 1.00 80.00 100 GLY A N 1
ATOM 768 C CA . GLY A 1 100 ? 2.818 -5.559 -31.362 1.00 80.00 100 GLY A CA 1
ATOM 769 C C . GLY A 1 100 ? 2.624 -6.311 -30.044 1.00 80.00 100 GLY A C 1
ATOM 770 O O . GLY A 1 100 ? 2.581 -5.666 -28.995 1.00 80.00 100 GLY A O 1
ATOM 771 N N . THR A 1 101 ? 2.565 -7.648 -30.051 1.00 82.00 101 THR A N 1
ATOM 772 C CA . THR A 1 101 ? 2.456 -8.434 -28.817 1.00 82.00 101 THR A CA 1
ATOM 773 C C . THR A 1 101 ? 3.815 -8.471 -28.135 1.00 82.00 101 THR A C 1
ATOM 775 O O . THR A 1 101 ? 4.804 -8.963 -28.684 1.00 82.00 101 THR A O 1
ATOM 778 N N . ALA A 1 102 ? 3.869 -7.924 -26.924 1.00 85.00 102 ALA A N 1
ATOM 779 C CA . ALA A 1 102 ? 5.043 -8.005 -26.076 1.00 85.00 102 ALA A CA 1
ATOM 780 C C . ALA A 1 102 ? 5.117 -9.390 -25.426 1.00 85.00 102 ALA A C 1
ATOM 782 O O . ALA A 1 102 ? 4.142 -9.899 -24.880 1.00 85.00 102 ALA A O 1
ATOM 783 N N . TRP A 1 103 ? 6.299 -9.981 -25.465 1.00 84.31 103 TRP A N 1
ATOM 784 C CA . TRP A 1 103 ? 6.655 -11.253 -24.868 1.00 84.31 103 TRP A CA 1
ATOM 785 C C . TRP A 1 103 ? 7.691 -11.008 -23.778 1.00 84.31 103 TRP A C 1
ATOM 787 O O . TRP A 1 103 ? 8.641 -10.239 -23.948 1.00 84.31 103 TRP A O 1
ATOM 797 N N . ILE A 1 104 ? 7.519 -11.678 -22.646 1.00 88.19 104 ILE A N 1
ATOM 798 C CA . ILE A 1 104 ? 8.420 -11.580 -21.501 1.00 88.19 104 ILE A CA 1
ATOM 799 C C . ILE A 1 104 ? 8.687 -12.969 -20.927 1.00 88.19 104 ILE A C 1
ATOM 801 O O . ILE A 1 104 ? 7.938 -13.924 -21.142 1.00 88.19 104 ILE A O 1
ATOM 805 N N . HIS A 1 105 ? 9.785 -13.119 -20.191 1.00 87.88 105 HIS A N 1
ATOM 806 C CA . HIS A 1 105 ? 10.067 -14.372 -19.505 1.00 87.88 105 HIS A CA 1
ATOM 807 C C . HIS A 1 105 ? 8.937 -14.721 -18.506 1.00 87.88 105 HIS A C 1
ATOM 809 O O . HIS A 1 105 ? 8.575 -13.858 -17.704 1.00 87.88 105 HIS A O 1
ATOM 815 N N . PRO A 1 106 ? 8.502 -15.997 -18.381 1.00 86.62 106 PRO A N 1
ATOM 816 C CA . PRO A 1 106 ? 7.486 -16.459 -17.406 1.00 86.62 106 PRO A CA 1
ATOM 817 C C . PRO A 1 106 ? 7.808 -16.198 -15.924 1.00 86.62 106 PRO A C 1
ATOM 819 O O . PRO A 1 106 ? 7.082 -16.586 -15.012 1.00 86.62 106 PRO A O 1
ATOM 822 N N . ARG A 1 107 ? 8.982 -15.627 -15.649 1.00 88.69 107 ARG A N 1
ATOM 823 C CA . ARG A 1 107 ? 9.384 -15.224 -14.304 1.00 88.69 107 ARG A CA 1
ATOM 824 C C . ARG A 1 107 ? 8.668 -13.933 -13.913 1.00 88.69 107 ARG A C 1
ATOM 826 O O . ARG A 1 107 ? 8.383 -13.786 -12.734 1.00 88.69 107 ARG A O 1
ATOM 833 N N . TYR A 1 108 ? 8.351 -13.072 -14.881 1.00 89.06 108 TYR A N 1
ATOM 834 C CA . TYR A 1 108 ? 7.554 -11.871 -14.664 1.00 89.06 108 TYR A CA 1
ATOM 835 C C . TYR A 1 108 ? 6.193 -12.215 -14.051 1.00 89.06 108 TYR A C 1
ATOM 837 O O . TYR A 1 108 ? 5.922 -11.791 -12.933 1.00 89.06 108 TYR A O 1
ATOM 845 N N . ASP A 1 109 ? 5.410 -13.082 -14.702 1.00 87.88 109 ASP A N 1
ATOM 846 C CA . ASP A 1 109 ? 4.089 -13.485 -14.201 1.00 87.88 109 ASP A CA 1
ATOM 847 C C . ASP A 1 109 ? 4.163 -14.060 -12.784 1.00 87.88 109 ASP A C 1
ATOM 849 O O . ASP A 1 109 ? 3.347 -13.726 -11.928 1.00 87.88 109 ASP A O 1
ATOM 853 N N . ARG A 1 110 ? 5.186 -14.877 -12.496 1.00 90.06 110 ARG A N 1
ATOM 854 C CA . ARG A 1 110 ? 5.413 -15.409 -11.144 1.00 90.06 110 ARG A CA 1
ATOM 855 C C . ARG A 1 110 ? 5.721 -14.321 -10.119 1.00 90.06 110 ARG 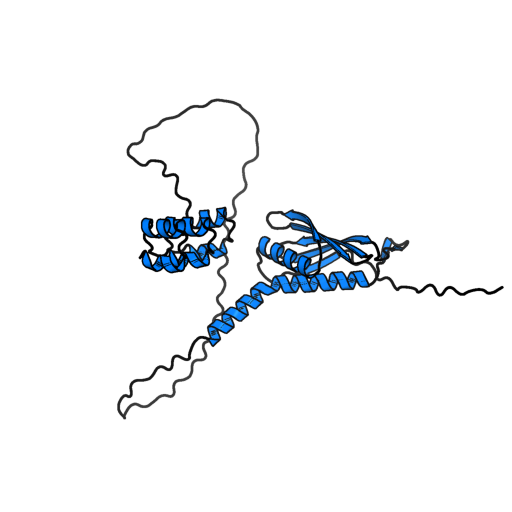A C 1
ATOM 857 O O . ARG A 1 110 ? 5.243 -14.426 -8.996 1.00 90.06 110 ARG A O 1
ATOM 864 N N . MET A 1 111 ? 6.512 -13.313 -10.486 1.00 89.69 111 MET A N 1
ATOM 865 C CA . MET A 1 111 ? 6.825 -12.184 -9.605 1.00 89.69 111 MET A CA 1
ATOM 866 C C . MET A 1 111 ? 5.580 -11.343 -9.325 1.00 89.69 111 MET A C 1
ATOM 868 O O . MET A 1 111 ? 5.299 -11.066 -8.168 1.00 89.69 111 MET A O 1
ATOM 872 N N . VAL A 1 112 ? 4.801 -11.004 -10.354 1.00 90.19 112 VAL A N 1
ATOM 873 C CA . VAL A 1 112 ? 3.575 -10.208 -10.184 1.00 90.19 112 VAL A CA 1
ATOM 874 C C . VAL A 1 112 ? 2.510 -10.977 -9.406 1.00 90.19 112 VAL A C 1
ATOM 876 O O . VAL A 1 112 ? 1.893 -10.414 -8.514 1.00 90.19 112 VAL A O 1
ATOM 879 N N . THR A 1 113 ? 2.344 -12.278 -9.660 1.00 91.44 113 THR A N 1
ATOM 880 C CA . THR A 1 113 ? 1.393 -13.127 -8.914 1.00 91.44 113 THR A CA 1
ATOM 881 C C . THR A 1 113 ? 1.803 -13.304 -7.448 1.00 91.44 113 THR A C 1
ATOM 883 O O . THR A 1 113 ? 0.956 -13.485 -6.575 1.00 91.44 113 THR A O 1
ATOM 886 N N . HIS A 1 114 ? 3.106 -13.314 -7.154 1.00 93.19 114 HIS A N 1
ATOM 887 C CA . HIS A 1 114 ? 3.588 -13.333 -5.774 1.00 93.19 114 HIS A CA 1
ATOM 888 C C . HIS A 1 114 ? 3.290 -12.006 -5.076 1.00 93.19 114 HIS A C 1
ATOM 890 O O . HIS A 1 114 ? 2.649 -12.020 -4.031 1.00 93.19 114 HIS A O 1
ATOM 896 N N . LEU A 1 115 ? 3.643 -10.890 -5.721 1.00 92.12 115 LEU A N 1
ATOM 897 C CA . LEU A 1 115 ? 3.368 -9.549 -5.217 1.00 92.12 115 LEU A CA 1
ATOM 898 C C . LEU A 1 115 ? 1.872 -9.336 -4.965 1.00 92.12 115 LEU A C 1
ATOM 900 O O . LEU A 1 115 ? 1.498 -8.825 -3.920 1.00 92.12 115 LEU A O 1
ATOM 904 N N . GLN A 1 116 ? 1.014 -9.778 -5.885 1.00 91.88 116 GLN A N 1
ATOM 905 C CA . GLN A 1 116 ? -0.436 -9.687 -5.734 1.00 91.88 116 GLN A CA 1
ATOM 906 C C . GLN A 1 116 ? -0.920 -10.402 -4.466 1.00 91.88 116 GLN A C 1
ATOM 908 O O . GLN A 1 116 ? -1.610 -9.805 -3.649 1.00 91.88 116 GLN A O 1
ATOM 913 N N . ARG A 1 117 ? -0.498 -11.657 -4.258 1.00 91.75 117 ARG A N 1
ATOM 914 C CA . ARG A 1 117 ? -0.862 -12.411 -3.049 1.00 91.75 117 ARG A CA 1
ATOM 915 C C . ARG A 1 117 ? -0.359 -11.734 -1.780 1.00 91.75 117 ARG A C 1
ATOM 917 O O . ARG A 1 117 ? -1.099 -11.670 -0.810 1.00 91.75 117 ARG A O 1
ATOM 924 N N . GLN A 1 118 ? 0.859 -11.198 -1.810 1.00 92.94 118 GLN A N 1
ATOM 925 C CA . GLN A 1 118 ? 1.430 -10.487 -0.670 1.00 92.94 118 GLN A CA 1
ATOM 926 C C . GLN A 1 118 ? 0.638 -9.215 -0.333 1.00 92.94 118 GLN A C 1
ATOM 928 O O . GLN A 1 118 ? 0.398 -8.934 0.838 1.00 92.94 118 GLN A O 1
ATOM 933 N N . ILE A 1 119 ? 0.200 -8.466 -1.351 1.00 91.62 119 ILE A N 1
ATOM 934 C CA . ILE A 1 119 ? -0.666 -7.293 -1.177 1.00 91.62 119 ILE A CA 1
ATOM 935 C C . ILE A 1 119 ? -2.003 -7.710 -0.560 1.00 91.62 119 ILE A C 1
ATOM 937 O O . ILE A 1 119 ? -2.427 -7.117 0.431 1.00 91.62 119 ILE A O 1
ATOM 941 N N . ASP A 1 120 ? -2.642 -8.746 -1.103 1.00 89.75 120 ASP A N 1
ATOM 942 C CA . ASP A 1 120 ? -3.925 -9.242 -0.597 1.00 89.75 120 ASP A CA 1
ATOM 943 C C . ASP A 1 120 ? -3.809 -9.715 0.868 1.00 89.75 120 ASP A C 1
ATOM 945 O O . ASP A 1 120 ? -4.671 -9.410 1.696 1.00 89.75 120 ASP A O 1
ATOM 949 N N . ASP A 1 121 ? -2.714 -10.394 1.220 1.00 89.38 121 ASP A N 1
ATOM 950 C CA . ASP A 1 121 ? -2.435 -10.847 2.585 1.00 89.38 121 ASP A CA 1
ATOM 951 C C . ASP A 1 121 ? -2.229 -9.688 3.573 1.00 89.38 121 ASP A C 1
ATOM 953 O O . ASP A 1 121 ? -2.756 -9.731 4.691 1.00 89.38 121 ASP A O 1
ATOM 957 N N . GLU A 1 122 ? -1.489 -8.647 3.182 1.00 90.31 122 GLU A N 1
ATOM 958 C CA . GLU A 1 122 ? -1.247 -7.463 4.020 1.00 90.31 122 GLU A CA 1
ATOM 959 C C . GLU A 1 122 ? -2.497 -6.590 4.182 1.00 90.31 122 GLU A C 1
ATOM 961 O O . GLU A 1 122 ? -2.696 -5.993 5.243 1.00 90.31 122 GLU A O 1
ATOM 966 N N . LEU A 1 123 ? -3.373 -6.550 3.175 1.00 88.00 123 LEU A N 1
ATOM 967 C CA . LEU A 1 123 ? -4.677 -5.883 3.264 1.00 88.00 123 LEU A CA 1
ATOM 968 C C . LEU A 1 123 ? -5.634 -6.616 4.216 1.00 88.00 123 LEU A C 1
ATOM 970 O O . LEU A 1 123 ? -6.423 -5.989 4.925 1.00 88.00 123 LEU A O 1
ATOM 974 N N . GLN A 1 124 ? -5.564 -7.948 4.266 1.00 84.81 124 GLN A N 1
ATOM 975 C CA . GLN A 1 124 ? -6.387 -8.761 5.167 1.00 84.81 124 GLN A CA 1
ATOM 976 C C . GLN A 1 124 ? -5.806 -8.896 6.577 1.00 84.81 124 GLN A C 1
ATOM 978 O O . GLN A 1 124 ? -6.523 -9.281 7.503 1.00 84.81 124 GLN A O 1
ATOM 983 N N . ARG A 1 125 ? -4.519 -8.598 6.766 1.00 84.38 125 ARG A N 1
ATOM 984 C CA . ARG A 1 125 ? -3.820 -8.773 8.042 1.00 84.38 125 ARG A CA 1
ATOM 985 C C . ARG A 1 125 ? -4.516 -8.085 9.229 1.00 84.38 125 ARG A C 1
ATOM 987 O O . ARG A 1 125 ? -4.776 -8.801 10.197 1.00 84.38 125 ARG A O 1
ATOM 994 N N . PRO A 1 126 ? -4.933 -6.803 9.160 1.00 77.50 126 PRO A N 1
ATOM 995 C CA . PRO A 1 126 ? -5.627 -6.158 10.278 1.00 77.50 126 PRO A CA 1
ATOM 996 C C . PRO A 1 126 ? -6.935 -6.867 10.656 1.00 77.50 126 PRO A C 1
ATOM 998 O O . PRO A 1 126 ? -7.254 -7.023 11.832 1.00 77.50 126 PRO A O 1
ATOM 1001 N N . LEU A 1 127 ? -7.678 -7.364 9.660 1.00 74.50 127 LEU A N 1
ATOM 1002 C CA . LEU A 1 127 ? -8.924 -8.098 9.884 1.00 74.50 127 LEU A CA 1
ATOM 1003 C C . LEU A 1 127 ? -8.674 -9.442 10.585 1.00 74.50 127 LEU A C 1
ATOM 1005 O O . LEU A 1 127 ? -9.445 -9.834 11.465 1.00 74.50 127 LEU A O 1
ATOM 1009 N N . ARG A 1 128 ? -7.605 -10.153 10.204 1.00 79.75 128 ARG A N 1
ATOM 1010 C CA . ARG A 1 128 ? -7.204 -11.416 10.844 1.00 79.75 128 ARG A CA 1
ATOM 1011 C C . ARG A 1 128 ? -6.791 -11.189 12.297 1.00 79.75 128 ARG A C 1
ATOM 1013 O O . ARG A 1 128 ? -7.325 -11.855 13.179 1.00 79.75 128 ARG A O 1
ATOM 1020 N N . GLU A 1 129 ? -5.926 -10.208 12.544 1.00 81.25 129 GLU A N 1
ATOM 1021 C CA . GLU A 1 129 ? -5.435 -9.875 13.887 1.00 81.25 129 GLU A CA 1
ATOM 1022 C C . GLU A 1 129 ? -6.579 -9.442 14.822 1.00 81.25 129 GLU A C 1
ATOM 1024 O O . GLU A 1 129 ? -6.669 -9.914 15.958 1.00 81.25 129 GLU A O 1
ATOM 1029 N N . ALA A 1 130 ? -7.520 -8.626 14.330 1.00 73.50 130 ALA A N 1
ATOM 1030 C CA . ALA A 1 130 ? -8.701 -8.223 15.093 1.00 73.50 130 ALA A CA 1
ATOM 1031 C C . ALA A 1 130 ? -9.610 -9.416 15.438 1.00 73.50 130 ALA A C 1
ATOM 1033 O O . ALA A 1 130 ? -10.074 -9.537 16.574 1.00 73.50 130 ALA A O 1
ATOM 1034 N N . ARG A 1 131 ? -9.838 -10.328 14.482 1.00 77.31 131 ARG A N 1
ATOM 10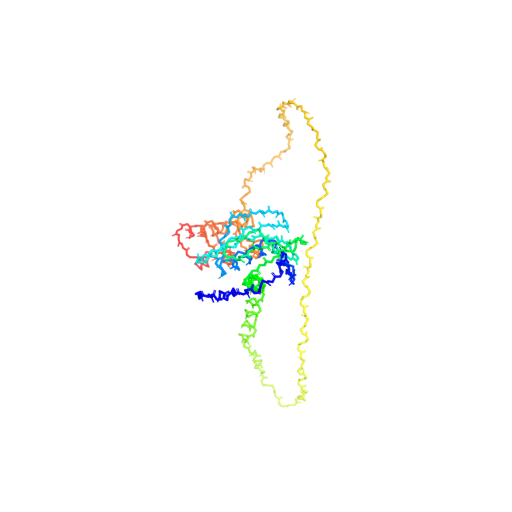35 C CA . ARG A 1 131 ? -10.626 -11.549 14.710 1.00 77.31 131 ARG A CA 1
ATOM 1036 C C . ARG A 1 131 ? -9.972 -12.444 15.757 1.00 77.31 131 ARG A C 1
ATOM 1038 O O . ARG A 1 131 ? -10.650 -12.933 16.654 1.00 77.31 131 ARG A O 1
ATOM 1045 N N . GLU A 1 132 ? -8.665 -12.653 15.668 1.00 84.12 132 GLU A N 1
ATOM 1046 C CA . GLU A 1 132 ? -7.926 -13.451 16.648 1.00 84.12 132 GLU A CA 1
ATOM 1047 C C . GLU A 1 132 ? -7.959 -12.828 18.044 1.00 84.12 132 GLU A C 1
ATOM 1049 O O . GLU A 1 132 ? -8.116 -13.544 19.032 1.00 84.12 132 GLU A O 1
ATOM 1054 N N . HIS A 1 133 ? -7.845 -11.502 18.138 1.00 79.25 133 HIS A N 1
ATOM 1055 C CA . HIS A 1 133 ? -7.978 -10.791 19.404 1.00 79.25 133 HIS A CA 1
ATOM 1056 C C . HIS A 1 133 ? -9.376 -10.983 20.010 1.00 79.25 133 HIS A C 1
ATOM 1058 O O . HIS A 1 133 ? -9.496 -11.306 21.189 1.00 79.25 133 HIS A O 1
ATOM 1064 N N . GLN A 1 134 ? -10.433 -10.878 19.200 1.00 79.38 134 GLN A N 1
ATOM 1065 C CA . GLN A 1 134 ? -11.805 -11.148 19.646 1.00 79.38 134 GLN A CA 1
ATOM 1066 C C . GLN A 1 134 ? -11.988 -12.590 20.127 1.00 79.38 134 GLN A C 1
ATOM 1068 O O . GLN A 1 134 ? -12.587 -12.806 21.177 1.00 79.38 134 GLN A O 1
ATOM 1073 N N . LEU A 1 135 ? -11.443 -13.572 19.405 1.00 83.81 135 LEU A N 1
ATOM 1074 C CA . LEU A 1 135 ? -11.491 -14.977 19.818 1.00 83.81 135 LEU A CA 1
ATOM 1075 C C . LEU A 1 135 ? -10.750 -15.205 21.141 1.00 83.81 135 LEU A C 1
ATOM 1077 O O . LEU A 1 135 ? -11.242 -15.939 21.994 1.00 83.81 135 LEU A O 1
ATOM 1081 N N . ARG A 1 136 ? -9.605 -14.542 21.344 1.00 82.69 136 ARG A N 1
ATOM 1082 C CA . ARG A 1 136 ? -8.875 -14.581 22.619 1.00 82.69 136 ARG A CA 1
ATOM 1083 C C . ARG A 1 136 ? -9.694 -13.989 23.764 1.00 82.69 136 ARG A C 1
ATOM 1085 O O . ARG A 1 136 ? -9.764 -14.603 24.821 1.00 82.69 136 ARG A O 1
ATOM 1092 N N . LEU A 1 137 ? -10.353 -12.850 23.550 1.00 84.00 137 LEU A N 1
ATOM 1093 C CA . LEU A 1 137 ? -11.244 -12.247 24.548 1.00 84.00 137 LEU A CA 1
ATOM 1094 C C . LEU A 1 137 ? -12.470 -13.123 24.844 1.00 84.00 137 LEU A C 1
ATOM 1096 O O . LEU A 1 137 ? -12.900 -13.205 25.990 1.00 84.00 137 LEU A O 1
ATOM 1100 N N . ALA A 1 138 ? -13.030 -13.787 23.831 1.00 76.19 138 ALA A N 1
ATOM 1101 C CA . ALA A 1 138 ? -14.149 -14.711 24.000 1.00 76.19 138 ALA A CA 1
ATOM 1102 C C . ALA A 1 138 ? -13.743 -15.964 24.792 1.00 76.19 138 ALA A C 1
ATOM 1104 O O . ALA A 1 138 ? -14.469 -16.381 25.685 1.00 76.19 138 ALA A O 1
ATOM 1105 N N . ALA A 1 139 ? -12.564 -16.527 24.514 1.00 76.19 139 ALA A N 1
ATOM 1106 C CA . ALA A 1 139 ? -12.037 -17.685 25.236 1.00 76.19 139 ALA A CA 1
ATOM 1107 C C . ALA A 1 139 ? -11.569 -17.355 26.666 1.00 76.19 139 ALA A C 1
ATOM 1109 O O . ALA A 1 139 ? -11.491 -18.246 27.506 1.00 76.19 139 ALA A O 1
ATOM 1110 N N . ALA A 1 140 ? -11.245 -16.089 26.945 1.00 73.44 140 ALA A N 1
ATOM 1111 C CA . ALA A 1 140 ? -10.824 -15.625 28.264 1.00 73.44 140 ALA A CA 1
ATOM 1112 C C . ALA A 1 140 ? -11.994 -15.280 29.205 1.00 73.44 140 ALA A C 1
ATOM 1114 O O . ALA A 1 140 ? -11.741 -14.955 30.363 1.00 73.44 140 ALA A O 1
ATOM 1115 N N . GLN A 1 141 ? -13.252 -15.336 28.747 1.00 61.22 141 GLN A N 1
ATOM 1116 C CA . GLN A 1 141 ? -14.417 -15.186 29.622 1.00 61.22 141 GLN A CA 1
ATOM 1117 C C . GLN A 1 141 ? -14.638 -16.498 30.391 1.00 61.22 141 GLN A C 1
ATOM 1119 O O . GLN A 1 141 ? -15.000 -17.497 29.769 1.00 61.22 141 GLN A O 1
ATOM 1124 N N . PRO A 1 142 ? -14.419 -16.5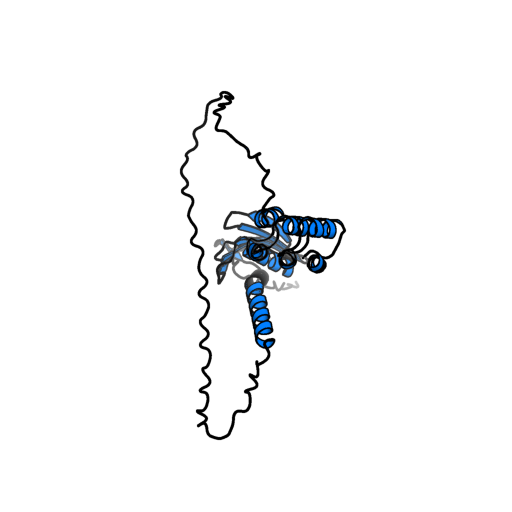45 31.720 1.00 52.53 142 PRO A N 1
ATOM 1125 C CA . PRO A 1 142 ? -14.764 -17.727 32.491 1.00 52.53 142 PRO A CA 1
ATOM 1126 C C . PRO A 1 142 ? -16.286 -17.886 32.511 1.00 52.53 142 PRO A C 1
ATOM 1128 O O . PRO A 1 142 ? -17.009 -16.913 32.750 1.00 52.53 142 PRO A O 1
ATOM 1131 N N . ASP A 1 143 ? -16.758 -19.119 32.294 1.00 52.03 143 ASP A N 1
ATOM 1132 C CA . ASP A 1 143 ? -18.124 -19.537 32.601 1.00 52.03 143 ASP A CA 1
ATOM 1133 C C . ASP A 1 143 ? -18.482 -18.994 33.982 1.00 52.03 143 ASP A C 1
ATOM 1135 O O . ASP A 1 143 ? -17.948 -19.430 35.007 1.00 52.03 143 ASP A O 1
ATOM 1139 N N . THR A 1 144 ? -19.355 -17.991 34.025 1.00 44.59 144 THR A N 1
ATOM 1140 C CA . THR A 1 144 ? -19.867 -17.496 35.295 1.00 44.59 144 THR A CA 1
ATOM 1141 C C . THR A 1 144 ? -20.819 -18.570 35.800 1.00 44.59 144 THR A C 1
ATOM 1143 O O . THR A 1 144 ? -22.007 -18.571 35.485 1.00 44.59 144 THR A O 1
ATOM 1146 N N . VAL A 1 145 ? -20.276 -19.541 36.537 1.00 44.03 145 VAL A N 1
ATOM 1147 C CA . VAL A 1 145 ? -21.052 -20.503 37.313 1.00 44.03 145 VAL A CA 1
ATOM 1148 C C . VAL A 1 145 ? -21.821 -19.685 38.340 1.00 44.03 145 VAL A C 1
ATOM 1150 O O . VAL A 1 145 ? -21.287 -19.283 39.373 1.00 44.03 145 VAL A O 1
ATOM 1153 N N . VAL A 1 146 ? -23.080 -19.387 38.030 1.00 42.75 146 VAL A N 1
ATOM 1154 C CA . VAL A 1 146 ? -24.017 -18.8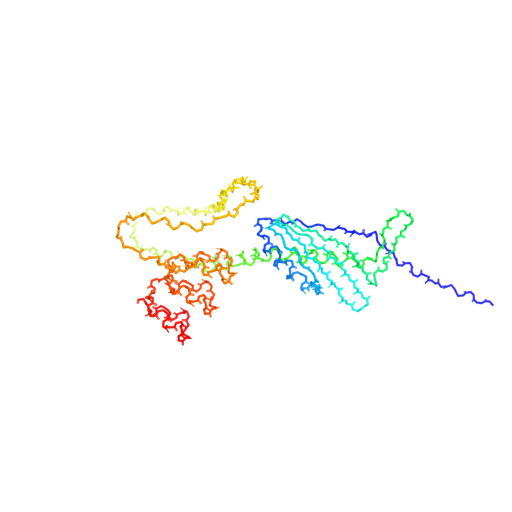31 38.998 1.00 42.75 146 VAL A CA 1
ATOM 1155 C C . VAL A 1 146 ? -24.238 -19.920 40.042 1.00 42.75 146 VAL A C 1
ATOM 1157 O O . VAL A 1 146 ? -24.993 -20.866 39.826 1.00 42.75 146 VAL A O 1
ATOM 1160 N N . VAL A 1 147 ? -23.523 -19.826 41.162 1.00 42.41 147 VAL A N 1
ATOM 1161 C CA . VAL A 1 147 ? -23.758 -20.675 42.329 1.00 42.41 147 VAL A CA 1
ATOM 1162 C C . VAL A 1 147 ? -25.135 -20.304 42.870 1.00 42.41 147 VAL A C 1
ATOM 1164 O O . VAL A 1 147 ? -25.310 -19.264 43.504 1.00 42.41 147 VAL A O 1
ATOM 1167 N N . ALA A 1 148 ? -26.138 -21.125 42.566 1.00 41.81 148 ALA A N 1
ATOM 1168 C CA . ALA A 1 148 ? -27.473 -20.959 43.116 1.00 41.81 148 ALA A CA 1
ATOM 1169 C C . ALA A 1 148 ? -27.430 -21.172 44.644 1.00 41.81 148 ALA A C 1
ATOM 1171 O O . ALA A 1 148 ? -26.872 -22.178 45.095 1.00 41.81 148 ALA A O 1
ATOM 1172 N N . PRO A 1 149 ? -28.020 -20.282 45.464 1.00 41.94 149 PRO A N 1
ATOM 1173 C CA . PRO A 1 149 ? -28.240 -20.584 46.868 1.00 41.94 149 PRO A CA 1
ATOM 1174 C C . PRO A 1 149 ? -29.261 -21.724 46.974 1.00 41.94 149 PRO A C 1
ATOM 1176 O O . PRO A 1 149 ? -30.330 -21.687 46.365 1.00 41.94 149 PRO A O 1
ATOM 1179 N N . VAL A 1 150 ? -28.910 -22.758 47.735 1.00 41.62 150 VAL A N 1
ATOM 1180 C CA . VAL A 1 150 ? -29.755 -23.927 48.000 1.00 41.62 150 VAL A CA 1
ATOM 1181 C C . VAL A 1 150 ? -31.012 -23.474 48.750 1.00 41.62 150 VAL A C 1
ATOM 1183 O O . VAL A 1 150 ? -30.929 -23.070 49.908 1.00 41.62 150 VAL A O 1
ATOM 1186 N N . VAL A 1 151 ? -32.176 -23.541 48.098 1.00 40.75 151 VAL A N 1
ATOM 1187 C CA . VAL A 1 151 ? -33.490 -23.311 48.720 1.00 40.75 151 VAL A CA 1
ATOM 1188 C C . VAL A 1 151 ? -34.247 -24.642 48.826 1.00 40.75 151 VAL A C 1
ATOM 1190 O O . VAL A 1 151 ? -34.171 -25.489 47.941 1.00 40.75 151 VAL A O 1
ATOM 1193 N N . ALA A 1 152 ? -34.920 -24.799 49.967 1.00 38.72 152 ALA A N 1
ATOM 1194 C CA . ALA A 1 152 ? -35.630 -25.946 50.541 1.00 38.72 152 ALA A CA 1
ATOM 1195 C C . ALA A 1 152 ? -36.475 -26.845 49.593 1.00 38.72 152 ALA A C 1
ATOM 1197 O O . ALA A 1 152 ? -36.946 -26.394 48.547 1.00 38.72 152 ALA A O 1
ATOM 1198 N N . PRO A 1 153 ? -36.734 -28.116 49.982 1.00 42.56 153 PRO A N 1
ATOM 1199 C CA . PRO A 1 153 ? -37.430 -29.092 49.144 1.00 42.56 153 PRO A CA 1
ATOM 1200 C C . PRO A 1 153 ? -38.925 -28.767 49.013 1.00 42.56 153 PRO A C 1
ATOM 1202 O O . PRO A 1 153 ? -39.646 -28.707 50.006 1.00 42.56 153 PRO A O 1
ATOM 1205 N N . GLY A 1 154 ? -39.396 -28.593 47.775 1.00 45.81 154 GLY A N 1
ATOM 1206 C CA . GLY A 1 154 ? -40.823 -28.413 47.477 1.00 45.81 154 GLY A CA 1
ATOM 1207 C C . GLY A 1 154 ? -41.157 -27.684 46.172 1.00 45.81 154 GLY A C 1
ATOM 1208 O O . GLY A 1 154 ? -42.329 -27.610 45.816 1.00 45.81 154 GLY A O 1
ATOM 1209 N N . VAL A 1 155 ? -40.173 -27.164 45.434 1.00 39.12 155 VAL A N 1
ATOM 1210 C CA . VAL A 1 155 ? -40.420 -26.430 44.182 1.00 39.12 155 VAL A CA 1
ATOM 1211 C C . VAL A 1 155 ? -40.119 -27.316 42.974 1.00 39.12 155 VAL A C 1
ATOM 1213 O O . VAL A 1 155 ? -39.043 -27.899 42.862 1.00 39.12 155 VAL A O 1
ATOM 1216 N N . ILE A 1 156 ? -41.093 -27.417 42.070 1.00 39.75 156 ILE A N 1
ATOM 1217 C CA . ILE A 1 156 ? -40.993 -28.120 40.789 1.00 39.75 156 ILE A CA 1
ATOM 1218 C C . ILE A 1 156 ? -39.877 -27.454 39.973 1.00 39.75 156 ILE A C 1
ATOM 1220 O O . ILE A 1 156 ? -40.014 -26.306 39.551 1.00 39.75 156 ILE A O 1
ATOM 1224 N N . VAL A 1 157 ? -38.763 -28.156 39.760 1.00 37.38 157 VAL A N 1
ATOM 1225 C CA . VAL A 1 157 ? -37.676 -27.671 38.902 1.00 37.38 157 VAL A CA 1
ATOM 1226 C C . VAL A 1 157 ? -38.113 -27.859 37.451 1.00 37.38 157 VAL A C 1
ATOM 1228 O O . VAL A 1 157 ? -38.047 -28.964 36.913 1.00 37.38 157 VAL A O 1
ATOM 1231 N N . GLN A 1 158 ? -38.585 -26.790 36.807 1.00 36.53 158 GLN A N 1
ATOM 1232 C CA . GLN A 1 158 ? -38.607 -26.760 35.347 1.00 36.53 158 GLN A CA 1
ATOM 1233 C C . GLN A 1 158 ? -37.157 -26.791 34.858 1.00 36.53 158 GLN A C 1
ATOM 1235 O O . GLN A 1 158 ? -36.334 -25.993 35.308 1.00 36.53 158 GLN A O 1
ATOM 1240 N N . GLN A 1 159 ? -36.840 -27.728 33.962 1.00 35.38 159 GLN A N 1
ATOM 1241 C CA . GLN A 1 159 ? -35.552 -27.742 33.271 1.00 35.38 159 GLN A CA 1
ATOM 1242 C C . GLN A 1 159 ? -35.332 -26.370 32.620 1.00 35.38 159 GLN A C 1
ATOM 1244 O O . GLN A 1 159 ? -36.212 -25.920 31.879 1.00 35.38 159 GLN A O 1
ATOM 1249 N N . PRO A 1 160 ? -34.197 -25.693 32.864 1.00 41.44 160 PRO A N 1
ATOM 1250 C CA . PRO A 1 160 ? -33.891 -24.486 32.125 1.00 41.44 160 PRO A CA 1
ATOM 1251 C C . PRO A 1 160 ? -33.694 -24.883 30.661 1.00 41.44 160 PRO A C 1
ATOM 1253 O O . PRO A 1 160 ? -32.777 -25.628 30.318 1.00 41.44 160 PRO A O 1
ATOM 1256 N N . GLN A 1 161 ? -34.580 -24.405 29.787 1.00 35.62 161 GLN A N 1
ATOM 1257 C CA . GLN A 1 161 ? -34.282 -24.379 28.365 1.00 35.62 161 GLN A CA 1
ATOM 1258 C C . GLN A 1 161 ? -33.081 -23.456 28.179 1.00 35.62 161 GLN A C 1
ATOM 1260 O O . GLN A 1 161 ? -33.173 -22.246 28.388 1.00 35.62 161 GLN A O 1
ATOM 1265 N N . TYR A 1 162 ? -31.946 -24.042 27.809 1.00 35.16 162 TYR A N 1
ATOM 1266 C CA . TYR A 1 162 ? -30.768 -23.301 27.391 1.00 35.16 162 TYR A CA 1
ATOM 1267 C C . TYR A 1 162 ? -31.113 -22.549 26.105 1.00 35.16 162 TYR A C 1
ATOM 1269 O O . TYR A 1 162 ? -31.123 -23.118 25.012 1.00 35.16 162 TYR A O 1
ATOM 1277 N N . ALA A 1 163 ? -31.441 -21.267 26.244 1.00 41.56 163 ALA A N 1
ATOM 1278 C CA . ALA A 1 163 ? -31.548 -20.365 25.115 1.00 41.56 163 ALA A CA 1
ATOM 1279 C C . ALA A 1 163 ? -30.146 -20.202 24.516 1.00 41.56 163 ALA A C 1
ATOM 1281 O O . ALA A 1 163 ? -29.268 -19.583 25.113 1.00 41.56 163 ALA A O 1
ATOM 1282 N N . GLN A 1 164 ? -29.932 -20.793 23.341 1.00 36.84 164 GLN A N 1
ATOM 1283 C CA . GLN A 1 164 ? -28.795 -20.461 22.488 1.00 36.84 164 GLN A CA 1
ATOM 1284 C C . GLN A 1 164 ? -28.845 -18.946 22.220 1.00 36.84 164 GLN A C 1
ATOM 1286 O O . GLN A 1 164 ? -29.865 -18.477 21.703 1.00 36.84 164 GLN A O 1
ATOM 1291 N N . PRO A 1 165 ? -27.809 -18.159 22.560 1.00 40.53 165 PRO A N 1
ATOM 1292 C CA . PRO A 1 165 ? -27.784 -16.755 22.185 1.00 40.53 165 PRO A CA 1
ATOM 1293 C C . PRO A 1 165 ? -27.781 -16.653 20.655 1.00 40.53 165 PRO A C 1
ATOM 1295 O O . PRO A 1 165 ? -26.832 -17.058 19.984 1.00 40.53 165 PRO A O 1
ATOM 1298 N N . GLN A 1 166 ? -28.862 -16.121 20.082 1.00 37.16 166 GLN A N 1
ATOM 1299 C CA . GLN A 1 166 ? -28.850 -15.660 18.697 1.00 37.16 166 GLN A CA 1
ATOM 1300 C C . GLN A 1 166 ? -28.004 -14.390 18.649 1.00 37.16 166 GLN A C 1
ATOM 1302 O O . GLN A 1 166 ? -28.446 -13.313 19.045 1.00 37.16 166 GLN A O 1
ATOM 1307 N N . TYR A 1 167 ? -26.759 -14.534 18.202 1.00 41.75 167 TYR A N 1
ATOM 1308 C CA . TYR A 1 167 ? -25.850 -13.413 18.014 1.00 41.75 167 TYR A CA 1
ATOM 1309 C C . TYR A 1 167 ? -26.373 -12.515 16.889 1.00 41.75 167 TYR A C 1
ATOM 1311 O O . TYR A 1 167 ? -26.230 -12.822 15.704 1.00 41.75 167 TYR A O 1
ATOM 1319 N N . ALA A 1 168 ? -26.980 -11.391 17.267 1.00 41.09 168 ALA A N 1
ATOM 1320 C CA . ALA A 1 168 ? -27.211 -10.286 16.355 1.00 41.09 168 ALA A CA 1
ATOM 1321 C C . ALA A 1 168 ? -25.845 -9.739 15.923 1.00 41.09 168 ALA A C 1
ATOM 1323 O O . ALA A 1 168 ? -25.059 -9.279 16.753 1.00 41.09 168 ALA A O 1
ATOM 1324 N N . GLN A 1 169 ? -25.545 -9.811 14.626 1.00 34.56 169 GLN A N 1
ATOM 1325 C CA . GLN A 1 169 ? -24.394 -9.100 14.089 1.00 34.56 169 GLN A CA 1
ATOM 1326 C C . GLN A 1 169 ? -24.602 -7.598 14.325 1.00 34.56 169 GLN A C 1
ATOM 1328 O O . GLN A 1 169 ? -25.670 -7.089 13.968 1.00 34.56 169 GLN A O 1
ATOM 1333 N N . PRO A 1 170 ? -23.632 -6.871 14.906 1.00 39.06 170 PRO A N 1
ATOM 1334 C CA . PRO A 1 170 ? -23.726 -5.424 14.965 1.00 39.06 170 PRO A CA 1
ATOM 1335 C C . PRO A 1 170 ? -23.739 -4.890 13.530 1.00 39.06 170 PRO A C 1
ATOM 1337 O O . PRO A 1 170 ? -22.780 -5.050 12.776 1.00 39.06 170 PRO A O 1
ATOM 1340 N N . GLN A 1 171 ? -24.856 -4.280 13.135 1.00 35.28 171 GLN A N 1
ATOM 1341 C CA . GLN A 1 171 ? -24.909 -3.470 11.926 1.00 35.28 171 GLN A CA 1
ATOM 1342 C C . GLN A 1 171 ? -24.067 -2.227 12.195 1.00 35.28 171 GLN A C 1
ATOM 1344 O O . GLN A 1 171 ? -24.435 -1.380 13.007 1.00 35.28 171 GLN A O 1
ATOM 1349 N N . TYR A 1 172 ? -22.908 -2.149 11.546 1.00 35.78 172 TYR A N 1
ATOM 1350 C CA . TYR A 1 172 ? -22.066 -0.963 11.578 1.00 35.78 172 TYR A CA 1
ATOM 1351 C C . TYR A 1 172 ? -22.876 0.229 11.061 1.00 35.78 172 TYR A C 1
ATOM 1353 O O . TYR A 1 172 ? -23.240 0.283 9.884 1.00 35.78 172 TYR A O 1
ATOM 1361 N N . ALA A 1 173 ? -23.186 1.166 11.958 1.00 36.72 173 ALA A N 1
ATOM 1362 C CA . ALA A 1 173 ? -23.799 2.433 11.601 1.00 36.72 173 ALA A CA 1
ATOM 1363 C C . ALA A 1 173 ? -22.826 3.194 10.695 1.00 36.72 173 ALA A C 1
ATOM 1365 O O . ALA A 1 173 ? -21.722 3.548 11.108 1.00 36.72 173 ALA A O 1
ATOM 1366 N N . GLN A 1 174 ? -23.220 3.398 9.439 1.00 30.86 174 GLN A N 1
ATOM 1367 C CA . GLN A 1 174 ? -22.436 4.198 8.511 1.00 30.86 174 GLN A CA 1
ATOM 1368 C C . GLN A 1 174 ? -22.517 5.672 8.928 1.00 30.86 174 GLN A C 1
ATOM 1370 O O . GLN A 1 174 ? -23.628 6.174 9.127 1.00 30.86 174 GLN A O 1
ATOM 1375 N N . PRO A 1 175 ? -21.388 6.389 9.045 1.00 36.25 175 PRO A N 1
ATOM 1376 C CA . PRO A 1 175 ? -21.425 7.830 9.228 1.00 36.25 175 PRO A CA 1
ATOM 1377 C C . PRO A 1 175 ? -22.041 8.479 7.980 1.00 36.25 175 PRO A C 1
ATOM 1379 O O . PRO A 1 175 ? -21.585 8.269 6.856 1.00 36.25 175 PRO A O 1
ATOM 1382 N N . GLN A 1 176 ? -23.110 9.256 8.171 1.00 30.86 176 GLN A N 1
ATOM 1383 C CA . GLN A 1 176 ? -23.664 10.104 7.118 1.00 30.86 176 GLN A CA 1
ATOM 1384 C C . GLN A 1 176 ? -22.738 11.305 6.928 1.00 30.86 176 GLN A C 1
ATOM 1386 O O . GLN A 1 176 ? -22.662 12.191 7.778 1.00 30.86 176 GLN A O 1
ATOM 1391 N N . TYR A 1 177 ? -22.018 11.325 5.809 1.00 29.94 177 TYR A N 1
ATOM 1392 C CA . TYR A 1 177 ? -21.157 12.443 5.447 1.00 29.94 177 TYR A CA 1
ATOM 1393 C C . TYR A 1 177 ? -21.996 13.593 4.884 1.00 29.94 177 TYR A C 1
ATOM 1395 O O . TYR A 1 177 ? -22.607 13.472 3.821 1.00 29.94 177 TYR A O 1
ATOM 1403 N N . VAL A 1 178 ? -21.999 14.724 5.592 1.00 37.09 178 VAL A N 1
ATOM 1404 C CA . VAL A 1 178 ? -22.488 16.000 5.062 1.00 37.09 178 VAL A CA 1
ATOM 1405 C C . VAL A 1 178 ? -21.498 16.473 3.999 1.00 37.09 178 VAL A C 1
ATOM 1407 O O . VAL A 1 178 ? -20.319 16.691 4.267 1.00 37.09 178 VAL A O 1
ATOM 1410 N N . GLN A 1 179 ? -21.982 16.590 2.768 1.00 33.41 179 GLN A N 1
ATOM 1411 C CA . GLN A 1 179 ? -21.214 17.014 1.603 1.00 33.41 179 GLN A CA 1
ATOM 1412 C C . GLN A 1 179 ? -21.045 18.548 1.636 1.00 33.41 179 GLN A C 1
ATOM 1414 O O . GLN A 1 179 ? -22.058 19.249 1.673 1.00 33.41 179 GLN A O 1
ATOM 1419 N N . PRO A 1 180 ? -19.822 19.114 1.617 1.00 39.47 180 PRO A N 1
ATOM 1420 C CA . PRO A 1 180 ? -19.661 20.555 1.484 1.00 39.47 180 PRO A CA 1
ATOM 1421 C C . PRO A 1 180 ? -20.010 20.979 0.054 1.00 39.47 180 PRO A C 1
ATOM 1423 O O . PRO A 1 180 ? -19.415 20.509 -0.917 1.00 39.47 180 PRO A O 1
ATOM 1426 N N . GLN A 1 181 ? -20.994 21.867 -0.081 1.00 35.78 181 GLN A N 1
ATOM 1427 C CA . GLN A 1 181 ? -21.376 22.465 -1.357 1.00 35.78 181 GLN A CA 1
ATOM 1428 C C . GLN A 1 181 ? -20.264 23.410 -1.823 1.00 35.78 181 GLN A C 1
ATOM 1430 O O . GLN A 1 181 ? -20.070 24.496 -1.281 1.00 35.78 181 GLN A O 1
ATOM 1435 N N . ALA A 1 182 ? -19.514 22.973 -2.834 1.00 33.44 182 ALA A N 1
ATOM 1436 C CA . ALA A 1 182 ? -18.544 23.802 -3.528 1.00 33.44 182 ALA A CA 1
ATOM 1437 C C . ALA A 1 182 ? -19.279 24.845 -4.378 1.00 33.44 182 ALA A C 1
ATOM 1439 O O . ALA A 1 182 ? -19.911 24.519 -5.382 1.00 33.44 182 ALA A O 1
ATOM 1440 N N . GLY A 1 183 ? -19.172 26.107 -3.981 1.00 37.78 183 GLY A N 1
ATOM 1441 C CA . GLY A 1 183 ? -19.673 27.225 -4.761 1.00 37.78 183 GLY A CA 1
ATOM 1442 C C . GLY A 1 183 ? -19.007 28.524 -4.353 1.00 37.78 183 GLY A C 1
ATOM 1443 O O . GLY A 1 183 ? -19.606 29.294 -3.622 1.00 37.78 183 GLY A O 1
ATOM 1444 N N . VAL A 1 184 ? -17.795 28.782 -4.846 1.00 33.59 184 VAL A N 1
ATOM 1445 C CA . VAL A 1 184 ? -17.322 30.152 -5.097 1.00 33.59 184 VAL A CA 1
ATOM 1446 C C . VAL A 1 184 ? -16.311 30.137 -6.238 1.00 33.59 184 VAL A C 1
ATOM 1448 O O . VAL A 1 184 ? -15.232 29.554 -6.152 1.00 33.59 184 VAL A O 1
ATOM 1451 N N . GLN A 1 185 ? -16.714 30.764 -7.338 1.00 36.28 185 GLN A N 1
ATOM 1452 C CA . GLN A 1 185 ? -15.870 31.069 -8.481 1.00 36.28 185 GLN A CA 1
ATOM 1453 C C . GLN A 1 185 ? -14.870 32.156 -8.081 1.00 36.28 185 GLN A C 1
ATOM 1455 O O . GLN A 1 185 ? -15.230 33.149 -7.451 1.00 36.28 185 GLN A O 1
ATOM 1460 N N . ALA A 1 186 ? -13.612 31.962 -8.467 1.00 36.41 186 ALA A N 1
ATOM 1461 C CA . ALA A 1 186 ? -12.570 32.963 -8.343 1.00 36.41 186 ALA A CA 1
ATOM 1462 C C . ALA A 1 186 ? -12.890 34.182 -9.219 1.00 36.41 186 ALA A C 1
ATOM 1464 O O . ALA A 1 186 ? -13.072 34.039 -10.428 1.00 36.41 186 ALA A O 1
ATOM 1465 N N . GLN A 1 187 ? -12.866 35.380 -8.633 1.00 34.47 187 GLN A N 1
ATOM 1466 C CA . GLN A 1 187 ? -12.591 36.603 -9.378 1.00 34.47 187 GLN A CA 1
ATOM 1467 C C . GLN A 1 187 ? -11.559 37.445 -8.635 1.00 34.47 187 GLN A C 1
ATOM 1469 O O . GLN A 1 187 ? -11.661 37.721 -7.443 1.00 34.47 187 GLN A O 1
ATOM 1474 N N . ALA A 1 188 ? -10.515 37.760 -9.391 1.00 35.50 188 ALA A N 1
ATOM 1475 C CA . ALA A 1 188 ? -9.354 38.523 -9.003 1.00 35.50 188 ALA A CA 1
ATOM 1476 C C . ALA A 1 188 ? -9.662 40.020 -8.895 1.00 35.50 188 ALA A C 1
ATOM 1478 O O . ALA A 1 188 ? -10.505 40.545 -9.619 1.00 35.50 188 ALA A O 1
ATOM 1479 N N . GLY A 1 189 ? -8.845 40.701 -8.092 1.00 36.25 189 GLY A N 1
ATOM 1480 C CA . GLY A 1 189 ? -8.661 42.145 -8.147 1.00 36.25 189 GLY A CA 1
ATOM 1481 C C . GLY A 1 189 ? -9.393 42.894 -7.042 1.00 36.25 189 GLY A C 1
ATOM 1482 O O . GLY A 1 189 ? -10.613 42.912 -6.989 1.00 36.25 189 GLY A O 1
ATOM 1483 N N . VAL A 1 190 ? -8.619 43.523 -6.163 1.00 33.91 190 VAL A N 1
ATOM 1484 C CA . VAL A 1 190 ? -8.546 44.978 -5.946 1.00 33.91 190 VAL A CA 1
ATOM 1485 C C . VAL A 1 190 ? -7.942 45.202 -4.554 1.00 33.91 190 VAL A C 1
ATOM 1487 O O . VAL A 1 190 ? -8.413 44.700 -3.539 1.00 33.91 190 VAL A O 1
ATOM 1490 N N . GLN A 1 191 ? -6.830 45.931 -4.545 1.00 38.91 191 GLN A N 1
ATOM 1491 C CA . GLN A 1 191 ? -6.166 46.464 -3.362 1.00 38.91 191 GLN A CA 1
ATOM 1492 C C . GLN A 1 191 ? -7.123 47.399 -2.616 1.00 38.91 191 GLN A C 1
ATOM 1494 O O . GLN A 1 191 ? -7.690 48.265 -3.271 1.00 38.91 191 GLN A O 1
ATOM 1499 N N . ALA A 1 192 ? -7.231 47.300 -1.288 1.00 34.00 192 ALA A N 1
ATOM 1500 C CA . ALA A 1 192 ? -7.279 48.460 -0.387 1.00 34.00 192 ALA A CA 1
ATOM 1501 C C . ALA A 1 192 ? -7.668 48.079 1.052 1.00 34.00 192 ALA A C 1
ATOM 1503 O O . ALA A 1 192 ? -8.747 47.569 1.315 1.00 34.00 192 ALA A O 1
ATOM 1504 N N . GLN A 1 193 ? -6.780 48.490 1.958 1.00 33.03 193 GLN A N 1
ATOM 1505 C CA . GLN A 1 193 ? -7.095 49.276 3.153 1.00 33.03 193 GLN A CA 1
ATOM 1506 C C . GLN A 1 193 ? -7.733 48.562 4.353 1.00 33.03 193 GLN A C 1
ATOM 1508 O O . GLN A 1 193 ? -8.937 48.370 4.477 1.00 33.03 193 GLN A O 1
ATOM 1513 N N . VAL A 1 194 ? -6.839 48.319 5.315 1.00 43.44 194 VAL A N 1
ATOM 1514 C CA . VAL A 1 194 ? -7.068 48.331 6.762 1.00 43.44 194 VAL A CA 1
ATOM 1515 C C . VAL A 1 194 ? -8.164 49.332 7.131 1.00 43.44 194 VAL A C 1
ATOM 1517 O O . VAL A 1 194 ? -8.019 50.533 6.914 1.00 43.44 194 VAL A O 1
ATOM 1520 N N . SER A 1 195 ? -9.243 48.836 7.726 1.00 34.22 195 SER A N 1
ATOM 1521 C CA . SER A 1 195 ? -10.204 49.641 8.477 1.00 34.22 195 SER A CA 1
ATOM 1522 C C . SER A 1 195 ? -10.650 48.830 9.682 1.00 34.22 195 SER A C 1
ATOM 1524 O O . SER A 1 195 ? -11.421 47.880 9.581 1.00 34.22 195 SER A O 1
ATOM 1526 N N . VAL A 1 196 ? -10.085 49.198 10.827 1.00 39.28 196 VAL A N 1
ATOM 1527 C CA . VAL A 1 196 ? -10.460 48.714 12.151 1.00 39.28 196 VAL A CA 1
ATOM 1528 C C . VAL A 1 196 ? -11.840 49.290 12.472 1.00 39.28 196 VAL A C 1
ATOM 1530 O O . VAL A 1 196 ? -11.971 50.484 12.728 1.00 39.28 196 VAL A O 1
ATOM 1533 N N . GLY A 1 197 ? -12.871 48.450 12.425 1.00 31.77 197 GLY A N 1
ATOM 1534 C CA . GLY A 1 197 ? -14.213 48.769 12.905 1.00 31.77 197 GLY A CA 1
ATOM 1535 C C . GLY A 1 197 ? -14.406 48.227 14.317 1.00 31.77 197 GLY A C 1
ATOM 1536 O O . GLY A 1 197 ? -14.763 47.065 14.487 1.00 31.77 197 GLY A O 1
ATOM 1537 N N . VAL A 1 198 ? -14.150 49.062 15.324 1.00 41.22 198 VAL A N 1
ATOM 1538 C CA . VAL A 1 198 ? -14.510 48.799 16.723 1.00 41.22 198 VAL A CA 1
ATOM 1539 C C . VAL A 1 198 ? -15.993 49.127 16.893 1.00 41.22 198 VAL A C 1
ATOM 1541 O O . VAL A 1 198 ? -16.378 50.289 16.793 1.00 41.22 198 VAL A O 1
ATOM 1544 N N . ALA A 1 199 ? -16.819 48.122 17.177 1.00 32.06 199 ALA A N 1
ATOM 1545 C CA . ALA A 1 199 ? -18.137 48.319 17.771 1.00 32.06 199 ALA A CA 1
ATOM 1546 C C . ALA A 1 199 ? -18.196 47.501 19.062 1.00 32.06 199 ALA A C 1
ATOM 1548 O O . ALA A 1 199 ? -18.163 46.273 19.052 1.00 32.06 199 ALA A O 1
ATOM 1549 N N . ALA A 1 200 ? -18.188 48.232 20.172 1.00 34.06 200 ALA A N 1
ATOM 1550 C CA . ALA A 1 200 ? -18.186 47.726 21.527 1.00 34.06 200 ALA A CA 1
ATOM 1551 C C . ALA A 1 200 ? -19.555 47.136 21.908 1.00 34.06 200 ALA A C 1
ATOM 1553 O O . ALA A 1 200 ? -20.585 47.792 21.763 1.00 34.06 200 ALA A O 1
ATOM 1554 N N . GLY A 1 201 ? -19.525 45.924 22.457 1.00 29.66 201 GLY A N 1
ATOM 1555 C CA . GLY A 1 201 ? -20.523 45.346 23.357 1.00 29.66 201 GLY A CA 1
ATOM 1556 C C . GLY A 1 201 ? -19.758 44.741 24.545 1.00 29.66 201 GLY A C 1
ATOM 1557 O O . GLY A 1 201 ? -18.651 44.243 24.323 1.00 29.66 201 GLY A O 1
ATOM 1558 N N . PRO A 1 202 ? -20.231 44.880 25.794 1.00 48.56 202 PRO A N 1
ATOM 1559 C CA . PRO A 1 202 ? -19.332 44.933 26.936 1.00 48.56 202 PRO A CA 1
ATOM 1560 C C . PRO A 1 202 ? -19.141 43.568 27.623 1.00 48.56 202 PRO A C 1
ATOM 1562 O O . PRO A 1 202 ? -19.981 42.680 27.541 1.00 48.56 202 PRO A O 1
ATOM 1565 N N . GLU A 1 203 ? -18.027 43.487 28.353 1.00 34.03 203 GLU A N 1
ATOM 1566 C CA . GLU A 1 203 ? -17.736 42.561 29.461 1.00 34.03 203 GLU A CA 1
ATOM 1567 C C . GLU A 1 203 ? -17.204 41.153 29.116 1.00 34.03 203 GLU A C 1
ATOM 1569 O O . GLU A 1 203 ? -17.916 40.164 29.004 1.00 34.03 203 GLU A O 1
ATOM 1574 N N . ALA A 1 204 ? -15.866 41.106 29.088 1.00 38.47 204 ALA A N 1
ATOM 1575 C CA . ALA A 1 204 ? -15.018 40.096 29.726 1.00 38.47 204 ALA A CA 1
ATOM 1576 C C . ALA A 1 204 ? -15.041 38.652 29.189 1.00 38.47 204 ALA A C 1
ATOM 1578 O O . ALA A 1 204 ? -15.658 37.747 29.739 1.00 38.47 204 ALA A O 1
ATOM 1579 N N . GLY A 1 205 ? -14.159 38.414 28.220 1.00 29.64 205 GLY A N 1
ATOM 1580 C CA . GLY A 1 205 ? -13.539 37.114 27.989 1.00 29.64 205 GLY A CA 1
ATOM 1581 C C . GLY A 1 205 ? -12.401 37.277 26.994 1.00 29.64 205 GLY A C 1
ATOM 1582 O O . GLY A 1 205 ? -12.645 37.462 25.807 1.00 29.64 205 GLY A O 1
ATOM 1583 N N . MET A 1 206 ? -11.157 37.283 27.473 1.00 31.41 206 MET A N 1
ATOM 1584 C CA . MET A 1 206 ? -9.955 37.226 26.630 1.00 31.41 206 MET A CA 1
ATOM 1585 C C . MET A 1 206 ? -10.115 36.121 25.569 1.00 31.41 206 MET A C 1
ATOM 1587 O O . MET A 1 206 ? -10.733 35.102 25.887 1.00 31.41 206 MET A O 1
ATOM 1591 N N . PRO A 1 207 ? -9.545 36.242 24.353 1.00 38.03 207 PRO A N 1
ATOM 1592 C CA . PRO A 1 207 ? -9.375 35.078 23.501 1.00 38.03 207 PRO A CA 1
ATOM 1593 C C . PRO A 1 207 ? -8.418 34.151 24.246 1.00 38.03 207 PRO A C 1
ATOM 1595 O O . PRO A 1 207 ? -7.199 34.308 24.195 1.00 38.03 207 PRO A O 1
ATOM 1598 N N . GLN A 1 208 ? -8.980 33.223 25.017 1.00 37.88 208 GLN A N 1
ATOM 1599 C CA . GLN A 1 208 ? -8.275 32.023 25.402 1.00 37.88 208 GLN A CA 1
ATOM 1600 C C . GLN A 1 208 ? -7.808 31.457 24.069 1.00 37.88 208 GLN A C 1
ATOM 1602 O O . GLN A 1 208 ? -8.630 31.085 23.230 1.00 37.88 208 GLN A O 1
ATOM 1607 N N . ALA A 1 209 ? -6.499 31.497 23.826 1.00 41.59 209 ALA A N 1
ATOM 1608 C CA . ALA A 1 209 ? -5.887 30.582 22.891 1.00 41.59 209 ALA A CA 1
ATOM 1609 C C . ALA A 1 209 ? -6.355 29.210 23.371 1.00 41.59 209 ALA A C 1
ATOM 1611 O O . ALA A 1 209 ? -5.892 28.732 24.407 1.00 41.59 209 ALA A O 1
ATOM 1612 N N . ALA A 1 210 ? -7.416 28.704 22.740 1.00 46.56 210 ALA A N 1
ATOM 1613 C CA . ALA A 1 210 ? -8.078 27.489 23.150 1.00 46.56 210 ALA A CA 1
ATOM 1614 C C . ALA A 1 210 ? -6.990 26.427 23.119 1.00 46.56 210 ALA A C 1
ATOM 1616 O O . ALA A 1 210 ? -6.421 26.162 22.058 1.00 46.56 210 ALA A O 1
ATOM 1617 N N . MET A 1 211 ? -6.621 25.923 24.298 1.00 52.03 211 MET A N 1
ATOM 1618 C CA . MET A 1 211 ? -5.689 24.809 24.395 1.00 52.03 211 MET A CA 1
ATOM 1619 C C . MET A 1 211 ? -6.210 23.736 23.437 1.00 52.03 211 MET A C 1
ATOM 1621 O O . MET A 1 211 ? -7.424 23.493 23.430 1.00 52.03 211 MET A O 1
ATOM 1625 N N . PRO A 1 212 ? -5.357 23.177 22.561 1.00 63.16 212 PRO A N 1
ATOM 1626 C CA . PRO A 1 212 ? -5.829 22.222 21.577 1.00 63.16 212 PRO A CA 1
ATOM 1627 C C . PRO A 1 212 ? -6.489 21.071 22.332 1.00 63.16 212 PRO A C 1
ATOM 1629 O O . PRO A 1 212 ? -5.958 20.573 23.327 1.00 63.16 212 PRO A O 1
ATOM 1632 N N . SER A 1 213 ? -7.694 20.710 21.898 1.00 80.81 213 SER A N 1
ATOM 1633 C CA . SER A 1 213 ? -8.419 19.587 22.474 1.00 80.81 213 SER A CA 1
ATOM 1634 C C . SER A 1 213 ? -7.614 18.295 22.292 1.00 80.81 213 SER A C 1
ATOM 1636 O O . SER A 1 213 ? -6.675 18.238 21.493 1.00 80.81 213 SER A O 1
ATOM 1638 N N . CYS A 1 214 ? -7.976 17.240 23.019 1.00 84.50 214 CYS A N 1
ATOM 1639 C CA . CYS A 1 214 ? -7.306 15.945 22.891 1.00 84.50 214 CYS A CA 1
ATOM 1640 C C . CYS A 1 214 ? -7.285 15.452 21.430 1.00 84.50 214 CYS A C 1
ATOM 1642 O O . CYS A 1 214 ? -6.271 14.950 20.952 1.00 84.50 214 CYS A O 1
ATOM 1644 N N . GLU A 1 215 ? -8.370 15.681 20.690 1.00 86.38 215 GLU A N 1
ATOM 1645 C CA . GLU A 1 215 ? -8.491 15.346 19.270 1.00 86.38 215 GLU A CA 1
ATOM 1646 C C . GLU A 1 215 ? -7.539 16.179 18.401 1.00 86.38 215 GLU A C 1
ATOM 1648 O O . GLU A 1 215 ? -6.877 15.647 17.511 1.00 86.38 215 GLU A O 1
ATOM 1653 N N . ALA A 1 216 ? -7.409 17.477 18.691 1.00 82.94 216 ALA A N 1
ATOM 1654 C CA . ALA A 1 216 ? -6.465 18.343 17.994 1.00 82.94 216 ALA A CA 1
ATOM 1655 C C . ALA A 1 216 ? -5.009 17.916 18.244 1.00 82.94 216 ALA A C 1
ATOM 1657 O O . ALA A 1 216 ? -4.217 17.912 17.306 1.00 82.94 216 ALA A O 1
ATOM 1658 N N . ALA A 1 217 ? -4.665 17.497 19.468 1.00 84.81 217 ALA A N 1
ATOM 1659 C CA . ALA A 1 217 ? -3.336 16.971 19.786 1.00 84.81 217 ALA A CA 1
ATOM 1660 C C . ALA A 1 217 ? -3.045 15.648 19.049 1.00 84.81 217 ALA A C 1
ATOM 1662 O O . ALA A 1 217 ? -1.953 15.471 18.510 1.00 84.81 217 ALA A O 1
ATOM 1663 N N . LEU A 1 218 ? -4.026 14.740 18.950 1.00 87.88 218 LEU A N 1
ATOM 1664 C CA . LEU A 1 218 ? -3.891 13.511 18.158 1.00 87.88 218 LEU A CA 1
ATOM 1665 C C . LEU A 1 218 ? -3.647 13.808 16.674 1.00 87.88 218 LEU A C 1
ATOM 1667 O O . LEU A 1 218 ? -2.764 13.201 16.066 1.00 87.88 218 LEU A O 1
ATOM 1671 N N . ALA A 1 219 ? -4.411 14.741 16.102 1.00 85.38 219 ALA A N 1
ATOM 1672 C CA . ALA A 1 219 ? -4.276 15.136 14.705 1.00 85.38 219 ALA A CA 1
ATOM 1673 C C . ALA A 1 219 ? -2.919 15.800 14.415 1.00 85.38 219 ALA A C 1
ATOM 1675 O O . ALA A 1 219 ? -2.304 15.496 13.394 1.00 85.38 219 ALA A O 1
ATOM 1676 N N . ASP A 1 220 ? -2.436 16.654 15.323 1.00 84.31 220 ASP A N 1
ATOM 1677 C CA . ASP A 1 220 ? -1.143 17.348 15.219 1.00 84.31 220 ASP A CA 1
ATOM 1678 C C . ASP A 1 220 ? 0.039 16.362 15.218 1.00 84.31 220 ASP A C 1
ATOM 1680 O O . ASP A 1 220 ? 0.978 16.489 14.434 1.00 84.31 220 ASP A O 1
ATOM 1684 N N . ILE A 1 221 ? -0.051 15.310 16.036 1.00 85.31 221 ILE A N 1
ATOM 1685 C CA . ILE A 1 221 ? 0.980 14.265 16.155 1.00 85.31 221 ILE A CA 1
ATOM 1686 C C . ILE A 1 221 ? 0.852 13.198 15.045 1.00 85.31 221 ILE A C 1
ATOM 1688 O O . ILE A 1 221 ? 1.753 12.385 14.835 1.00 85.31 221 ILE A O 1
ATOM 1692 N N . GLY A 1 222 ? -0.236 13.223 14.268 1.00 85.81 222 GLY A N 1
ATOM 1693 C CA . GLY A 1 222 ? -0.461 12.312 13.144 1.00 85.81 222 GLY A CA 1
ATOM 1694 C C . GLY A 1 222 ? -1.040 10.954 13.547 1.00 85.81 222 GLY A C 1
ATOM 1695 O O . GLY A 1 222 ? -0.901 9.978 12.803 1.00 85.81 222 GLY A O 1
ATOM 1696 N N . HIS A 1 223 ? -1.698 10.873 14.705 1.00 86.06 223 HIS A N 1
ATOM 1697 C CA . HIS A 1 223 ? -2.446 9.684 15.094 1.00 86.06 223 HIS A CA 1
ATOM 1698 C C . HIS A 1 223 ? -3.750 9.560 14.285 1.00 86.06 223 HIS A C 1
ATOM 1700 O O . HIS A 1 223 ? -4.376 10.563 13.933 1.00 86.06 223 HIS A O 1
ATOM 1706 N N . PRO A 1 224 ? -4.180 8.331 13.952 1.00 84.75 224 PRO A N 1
ATOM 1707 C CA . PRO A 1 224 ? -5.390 8.118 13.166 1.00 84.75 224 PRO A CA 1
ATOM 1708 C C . PRO A 1 224 ? -6.645 8.500 13.964 1.00 84.75 224 PRO A C 1
ATOM 1710 O O . PRO A 1 224 ? -6.726 8.233 15.156 1.00 84.75 224 PRO A O 1
ATOM 1713 N N . ALA A 1 225 ? -7.684 9.016 13.301 1.00 81.31 225 ALA A N 1
ATOM 1714 C CA . ALA A 1 225 ? -8.942 9.413 13.957 1.00 81.31 225 ALA A CA 1
ATOM 1715 C C . ALA A 1 225 ? -9.605 8.283 14.779 1.00 81.31 225 ALA A C 1
ATOM 1717 O O . ALA A 1 225 ? -10.311 8.531 15.748 1.00 81.31 225 ALA A O 1
ATOM 1718 N N . SER A 1 226 ? -9.324 7.010 14.473 1.00 82.56 226 SER A N 1
ATOM 1719 C CA . SER A 1 226 ? -9.794 5.877 15.282 1.00 82.56 226 SER A CA 1
ATOM 1720 C C . SER A 1 226 ? -9.323 5.918 16.741 1.00 82.56 226 SER A C 1
ATOM 1722 O O . SER A 1 226 ? -9.940 5.275 17.587 1.00 82.56 226 SER A O 1
ATOM 1724 N N . THR A 1 227 ? -8.242 6.641 17.056 1.00 86.62 227 THR A N 1
ATOM 1725 C CA . THR A 1 227 ? -7.753 6.796 18.432 1.00 86.62 227 THR A CA 1
ATOM 1726 C C . THR A 1 227 ? -8.454 7.910 19.207 1.00 86.62 227 THR A C 1
ATOM 1728 O O . THR A 1 227 ? -8.260 8.000 20.416 1.00 86.62 227 THR A O 1
ATOM 1731 N N . GLU A 1 228 ? -9.324 8.705 18.575 1.00 86.25 228 GLU A N 1
ATOM 1732 C CA . GLU A 1 228 ? -10.147 9.715 19.264 1.00 86.25 228 GLU A CA 1
ATOM 1733 C C . GLU A 1 228 ? -11.066 9.083 20.319 1.00 86.25 228 GLU A C 1
ATOM 1735 O O . GLU A 1 228 ? -11.406 9.719 21.313 1.00 86.25 228 GLU A O 1
ATOM 1740 N N . ILE A 1 229 ? -11.401 7.794 20.176 1.00 85.50 229 ILE A N 1
ATOM 1741 C CA . ILE A 1 229 ? -12.153 7.046 21.192 1.00 85.50 229 ILE A CA 1
ATOM 1742 C C . ILE A 1 229 ? -11.483 7.095 22.575 1.00 85.50 229 ILE A C 1
ATOM 1744 O O . ILE A 1 229 ? -12.169 7.086 23.596 1.00 85.50 229 ILE A O 1
ATOM 1748 N N . PHE A 1 230 ? -10.152 7.190 22.623 1.00 89.19 230 PHE A N 1
ATOM 1749 C CA . PHE A 1 230 ? -9.397 7.250 23.872 1.00 89.19 230 PHE A CA 1
ATOM 1750 C C . PHE A 1 230 ? -9.395 8.646 24.509 1.00 89.19 230 PHE A C 1
ATOM 1752 O O . PHE A 1 230 ? -9.110 8.760 25.700 1.00 89.19 230 PHE A O 1
ATOM 1759 N N . CYS A 1 231 ? -9.784 9.691 23.770 1.00 88.19 231 CYS A N 1
ATOM 1760 C CA . CYS A 1 231 ? -10.002 11.028 24.324 1.00 88.19 231 CYS A CA 1
ATOM 1761 C C . CYS A 1 231 ? -11.259 11.103 25.201 1.00 88.19 231 CYS A C 1
ATOM 1763 O O . CYS A 1 231 ? -11.420 12.043 25.981 1.00 88.19 231 CYS A O 1
ATOM 1765 N N . GLN A 1 232 ? -12.161 10.120 25.112 1.00 87.56 232 GLN A N 1
ATOM 1766 C CA . GLN A 1 232 ? -13.448 10.184 25.790 1.00 87.56 232 GLN A CA 1
ATOM 1767 C C . GLN A 1 232 ? -13.305 10.151 27.324 1.00 87.56 232 GLN A C 1
ATOM 1769 O O . GLN A 1 232 ? -13.112 9.106 27.954 1.00 87.56 232 GLN A O 1
ATOM 1774 N N . GLY A 1 233 ? -13.471 11.324 27.939 1.00 83.81 233 GLY A N 1
ATOM 1775 C CA . GLY A 1 233 ? -13.371 11.521 29.386 1.00 83.81 233 GLY A CA 1
ATOM 1776 C C . GLY A 1 233 ? -11.941 11.682 29.907 1.00 83.81 233 GLY A C 1
ATOM 1777 O O . GLY A 1 233 ? -11.759 11.690 31.123 1.00 83.81 233 GLY A O 1
ATOM 1778 N N . ALA A 1 234 ? -10.943 11.798 29.028 1.00 90.06 234 ALA A N 1
ATOM 1779 C CA . ALA A 1 234 ? -9.588 12.171 29.414 1.00 90.06 234 ALA A CA 1
ATOM 1780 C C . ALA A 1 234 ? -9.526 13.671 29.747 1.00 90.06 234 ALA A C 1
ATOM 1782 O O . ALA A 1 234 ? -10.161 14.489 29.080 1.00 90.06 234 ALA A O 1
ATOM 1783 N N . GLU A 1 235 ? -8.771 14.039 30.783 1.00 89.88 235 GLU A N 1
ATOM 1784 C CA . GLU A 1 235 ? -8.512 15.449 31.081 1.00 89.88 235 GLU A CA 1
ATOM 1785 C C . GLU A 1 235 ? -7.624 16.053 29.970 1.00 89.88 235 GLU A C 1
ATOM 1787 O O . GLU A 1 235 ? -6.612 15.441 29.615 1.00 89.88 235 GLU A O 1
ATOM 1792 N N . PRO A 1 236 ? -7.998 17.204 29.375 1.00 87.06 236 PRO A N 1
ATOM 1793 C CA . PRO A 1 236 ? -7.355 17.725 28.167 1.00 87.06 236 PRO A CA 1
ATOM 1794 C C . PRO A 1 236 ? -5.877 18.084 28.358 1.00 87.06 236 PRO A C 1
ATOM 1796 O O . PRO A 1 236 ? -5.082 17.856 27.449 1.00 87.06 236 PRO A O 1
ATOM 1799 N N . THR A 1 237 ? -5.489 18.595 29.527 1.00 89.12 237 THR A N 1
ATOM 1800 C CA . THR A 1 237 ? -4.100 18.988 29.816 1.00 89.12 237 THR A CA 1
ATOM 1801 C C . THR A 1 237 ? -3.198 17.760 29.954 1.00 89.12 237 THR A C 1
ATOM 1803 O O . THR A 1 237 ? -2.131 17.694 29.346 1.00 89.12 237 THR A O 1
ATOM 1806 N N . CYS A 1 238 ? -3.654 16.751 30.696 1.00 91.50 238 CYS A N 1
ATOM 1807 C CA . CYS A 1 238 ? -3.007 15.453 30.836 1.00 91.50 238 CYS A CA 1
ATOM 1808 C C . CYS A 1 238 ? -2.889 14.751 29.485 1.00 91.50 238 CYS A C 1
ATOM 1810 O O . CYS A 1 238 ? -1.820 14.253 29.142 1.00 91.50 238 CYS A O 1
ATOM 1812 N N . ALA A 1 239 ? -3.975 14.734 28.705 1.00 91.75 239 ALA A N 1
ATOM 1813 C CA . ALA A 1 239 ? -4.014 14.098 27.395 1.00 91.75 239 ALA A CA 1
ATOM 1814 C C . ALA A 1 239 ? -2.994 14.718 26.436 1.00 91.75 239 ALA A C 1
ATOM 1816 O O . ALA A 1 239 ? -2.233 14.003 25.789 1.00 91.75 239 ALA A O 1
ATOM 1817 N N . GLN A 1 240 ? -2.954 16.047 26.386 1.00 90.06 240 GLN A N 1
ATOM 1818 C CA . GLN A 1 240 ? -2.014 16.790 25.563 1.00 90.06 240 GLN A CA 1
ATOM 1819 C C . GLN A 1 240 ? -0.561 16.491 25.955 1.00 90.06 240 GLN A C 1
ATOM 1821 O O . GLN A 1 240 ? 0.251 16.154 25.094 1.00 90.06 240 GLN A O 1
ATOM 1826 N N . GLU A 1 241 ? -0.229 16.599 27.245 1.00 91.31 241 GLU A N 1
ATOM 1827 C CA . GLU A 1 241 ? 1.135 16.364 27.723 1.00 91.31 241 GLU A CA 1
ATOM 1828 C C . GLU A 1 241 ? 1.561 14.913 27.471 1.00 91.31 241 GLU A C 1
ATOM 1830 O O . GLU A 1 241 ? 2.660 14.677 26.984 1.00 91.31 241 GLU A O 1
ATOM 1835 N N . LEU A 1 242 ? 0.676 13.940 27.704 1.00 91.75 242 LEU A N 1
ATOM 1836 C CA . LEU A 1 242 ? 0.955 12.529 27.441 1.00 91.75 242 LEU A CA 1
ATOM 1837 C C . LEU A 1 242 ? 1.319 12.309 25.967 1.00 91.75 242 LEU A C 1
ATOM 1839 O O . LEU A 1 242 ? 2.345 11.696 25.668 1.00 91.75 242 LEU A O 1
ATOM 1843 N N . LEU A 1 243 ? 0.516 12.848 25.050 1.00 91.44 243 LEU A N 1
ATOM 1844 C CA . LEU A 1 243 ? 0.739 12.685 23.616 1.00 91.44 243 LEU A CA 1
ATOM 1845 C C . LEU A 1 243 ? 2.015 13.403 23.145 1.00 91.44 243 LEU A C 1
ATOM 1847 O O . LEU A 1 243 ? 2.795 12.818 22.395 1.00 91.44 243 LEU A O 1
ATOM 1851 N N . TYR A 1 244 ? 2.293 14.622 23.619 1.00 89.38 244 TYR A N 1
ATOM 1852 C CA . TYR A 1 244 ? 3.525 15.337 23.250 1.00 89.38 244 TYR A CA 1
ATOM 1853 C C . TYR A 1 244 ? 4.801 14.697 23.800 1.00 89.38 244 TYR A C 1
ATOM 1855 O O . TYR A 1 244 ? 5.861 14.846 23.194 1.00 89.38 244 TYR A O 1
ATOM 1863 N N . GLN A 1 245 ? 4.709 13.948 24.899 1.00 87.75 245 GLN A N 1
ATOM 1864 C CA . GLN A 1 245 ? 5.814 13.124 25.398 1.00 87.75 245 GLN A CA 1
ATOM 1865 C C . GLN A 1 245 ? 6.003 11.825 24.581 1.00 87.75 245 GLN A C 1
ATOM 1867 O O . GLN A 1 245 ? 6.909 11.041 24.859 1.00 87.75 245 GLN A O 1
ATOM 1872 N N . GLY A 1 246 ? 5.185 11.596 23.545 1.00 87.88 246 GLY A N 1
ATOM 1873 C CA . GLY A 1 246 ? 5.295 10.458 22.630 1.00 87.88 246 GLY A CA 1
ATOM 1874 C C . GLY A 1 246 ? 4.670 9.167 23.158 1.00 87.88 246 GLY A C 1
ATOM 1875 O O . GLY A 1 246 ? 4.980 8.083 22.661 1.00 87.88 246 GLY A O 1
ATOM 1876 N N . HIS A 1 247 ? 3.814 9.260 24.176 1.00 91.12 247 HIS A N 1
ATOM 1877 C CA . HIS A 1 247 ? 3.095 8.113 24.718 1.00 91.12 247 HIS A CA 1
ATOM 1878 C C . HIS A 1 247 ? 1.905 7.718 23.834 1.00 91.12 247 HIS A C 1
ATOM 1880 O O . HIS A 1 247 ? 1.283 8.553 23.179 1.00 91.12 247 HIS A O 1
ATOM 1886 N N . GLU A 1 248 ? 1.575 6.423 23.810 1.00 89.94 248 GLU A N 1
ATOM 1887 C CA . GLU A 1 248 ? 0.545 5.906 22.906 1.00 89.94 248 GLU A CA 1
ATOM 1888 C C . GLU A 1 248 ? -0.871 6.377 23.288 1.00 89.94 248 GLU A C 1
ATOM 1890 O O . GLU A 1 248 ? -1.217 6.383 24.474 1.00 89.94 248 GLU A O 1
ATOM 1895 N N . PRO A 1 249 ? -1.758 6.649 22.307 1.00 91.00 249 PRO A N 1
ATOM 1896 C CA . PRO A 1 249 ? -3.127 7.104 22.563 1.00 91.00 249 PRO A CA 1
ATOM 1897 C C . PRO A 1 249 ? -3.955 6.180 23.464 1.00 91.00 249 PRO A C 1
ATOM 1899 O O . PRO A 1 249 ? -4.832 6.644 24.186 1.00 91.00 249 PRO A O 1
ATOM 1902 N N . SER A 1 250 ? -3.670 4.873 23.492 1.00 89.81 250 SER A N 1
ATOM 1903 C CA . SER A 1 250 ? -4.355 3.930 24.388 1.00 89.81 250 SER A CA 1
ATOM 1904 C C . SER A 1 250 ? -4.129 4.233 25.875 1.00 89.81 250 SER A C 1
ATOM 1906 O O . SER A 1 250 ? -4.910 3.793 26.717 1.00 89.81 250 SER A O 1
ATOM 1908 N N . GLN A 1 251 ? -3.076 4.982 26.216 1.00 91.75 251 GLN A N 1
ATOM 1909 C CA . GLN A 1 251 ? -2.732 5.369 27.586 1.00 91.75 251 GLN A CA 1
ATOM 1910 C C . GLN A 1 251 ? -3.513 6.602 28.070 1.00 91.75 251 GLN A C 1
ATOM 1912 O O . GLN A 1 251 ? -3.515 6.894 29.265 1.00 91.75 251 GLN A O 1
ATOM 1917 N N . LEU A 1 252 ? -4.280 7.262 27.195 1.00 91.88 252 LEU A N 1
ATOM 1918 C CA . LEU A 1 252 ? -5.191 8.350 27.575 1.00 91.88 252 LEU A CA 1
ATOM 1919 C C . LEU A 1 252 ? -6.261 7.910 28.591 1.00 91.88 252 LEU A C 1
ATOM 1921 O O . LEU A 1 252 ? -6.783 8.733 29.342 1.00 91.88 252 LEU A O 1
ATOM 1925 N N . ILE A 1 253 ? -6.521 6.602 28.709 1.00 89.88 253 ILE A N 1
ATOM 1926 C CA . ILE A 1 253 ? -7.385 6.033 29.753 1.00 89.88 253 ILE A CA 1
ATOM 1927 C C . ILE A 1 253 ? -6.929 6.398 31.177 1.00 89.88 253 ILE A C 1
ATOM 1929 O O . ILE A 1 253 ? -7.757 6.506 32.090 1.00 89.88 253 ILE A O 1
ATOM 1933 N N . PHE A 1 254 ? -5.628 6.626 31.382 1.00 90.94 254 PHE A N 1
ATOM 1934 C CA . PHE A 1 254 ? -5.082 6.999 32.683 1.00 90.94 254 PHE A CA 1
ATOM 1935 C C . PHE A 1 254 ? -5.342 8.471 33.029 1.00 90.94 254 PHE A C 1
ATOM 1937 O O . PHE A 1 254 ? -5.566 8.777 34.200 1.00 90.94 254 PHE A O 1
ATOM 1944 N N . CYS A 1 255 ? -5.481 9.344 32.027 1.00 91.81 255 CYS A N 1
ATOM 1945 C CA . CYS A 1 255 ? -5.836 10.757 32.205 1.00 91.81 255 CYS A CA 1
ATOM 1946 C C . CYS A 1 255 ? -7.289 10.992 32.647 1.00 91.81 255 CYS A C 1
ATOM 1948 O O . CYS A 1 255 ? -7.672 12.119 32.962 1.00 91.81 255 CYS A O 1
ATOM 1950 N N . ARG A 1 256 ? -8.133 9.956 32.677 1.00 90.88 256 ARG A N 1
ATOM 1951 C CA . ARG A 1 256 ? -9.533 10.090 33.089 1.00 90.88 256 ARG A CA 1
ATOM 1952 C C . ARG A 1 256 ? -9.657 10.403 34.580 1.00 90.88 256 ARG A C 1
ATOM 1954 O O . ARG A 1 256 ? -9.421 9.532 35.409 1.00 90.88 256 ARG A O 1
ATOM 1961 N N . GLY A 1 257 ? -10.077 11.622 34.912 1.00 86.00 257 GLY A N 1
ATOM 1962 C CA . GLY A 1 257 ? -10.210 12.078 36.300 1.00 86.00 257 GLY A CA 1
ATOM 1963 C C . GLY A 1 257 ? -8.879 12.374 36.996 1.00 86.00 257 GLY A C 1
ATOM 1964 O O . GLY A 1 257 ? -8.864 12.458 38.216 1.00 86.00 257 GLY A O 1
ATOM 1965 N N . ALA A 1 258 ? -7.781 12.497 36.244 1.00 90.50 258 ALA A N 1
ATOM 1966 C CA . ALA A 1 258 ? -6.502 12.936 36.788 1.00 90.50 258 ALA A CA 1
ATOM 1967 C C . ALA A 1 258 ? -6.499 14.458 37.000 1.00 90.50 258 ALA A C 1
ATOM 1969 O O . ALA A 1 258 ? -7.035 15.210 36.185 1.00 90.50 258 ALA A O 1
ATOM 1970 N N . GLU A 1 259 ? -5.871 14.914 38.080 1.00 92.31 259 GLU A N 1
ATOM 1971 C CA . GLU A 1 259 ? -5.677 16.327 38.368 1.00 92.31 259 GLU A CA 1
ATOM 1972 C C . GLU A 1 259 ? -4.664 16.937 37.371 1.00 92.31 259 GLU A C 1
ATOM 1974 O O . GLU A 1 259 ? -3.574 16.373 37.182 1.00 92.31 259 GLU A O 1
ATOM 1979 N N . PRO A 1 260 ? -4.969 18.092 36.745 1.00 88.31 260 PRO A N 1
ATOM 1980 C CA . PRO A 1 260 ? -4.117 18.687 35.711 1.00 88.31 260 PRO A CA 1
ATOM 1981 C C . PRO A 1 260 ? -2.693 19.004 36.197 1.00 88.31 260 PRO A C 1
ATOM 1983 O O . PRO A 1 260 ? -1.717 18.733 35.503 1.00 88.31 260 PRO A O 1
ATOM 1986 N N . SER A 1 261 ? -2.545 19.547 37.409 1.00 88.81 261 SER A N 1
ATOM 1987 C CA . SER A 1 261 ? -1.238 19.898 37.988 1.00 88.81 261 SER A CA 1
ATOM 1988 C C . SER A 1 261 ? -0.371 18.670 38.243 1.00 88.81 261 SER A C 1
ATOM 1990 O O . SER A 1 261 ? 0.781 18.629 37.815 1.00 88.81 261 SER A O 1
ATOM 1992 N N . CYS A 1 262 ? -0.930 17.662 38.915 1.00 92.31 262 CYS A N 1
ATOM 1993 C CA . CYS A 1 262 ? -0.211 16.433 39.240 1.00 92.31 262 CYS A CA 1
ATOM 1994 C C . CYS A 1 262 ? 0.215 15.675 37.976 1.00 92.31 262 CYS A C 1
ATOM 1996 O O . CYS A 1 262 ? 1.378 15.288 37.850 1.00 92.31 262 CYS A O 1
ATOM 1998 N N . SER A 1 263 ? -0.701 15.513 37.017 1.00 92.94 263 SER A N 1
ATOM 1999 C CA . SER A 1 263 ? -0.444 14.764 35.782 1.00 92.94 263 SER A CA 1
ATOM 2000 C C . SER A 1 263 ? 0.652 15.397 34.925 1.00 92.94 263 SER A C 1
ATOM 2002 O O . SER A 1 263 ? 1.573 14.702 34.497 1.00 92.94 263 SER A O 1
ATOM 2004 N N . VAL A 1 264 ? 0.619 16.719 34.742 1.00 91.88 264 VAL A N 1
ATOM 2005 C CA . VAL A 1 264 ? 1.651 17.446 33.990 1.00 91.88 264 VAL A CA 1
ATOM 2006 C C . VAL A 1 264 ? 3.010 17.365 34.685 1.00 91.88 264 VAL A C 1
ATOM 2008 O O . VAL A 1 264 ? 4.020 17.122 34.025 1.00 91.88 264 VAL A O 1
ATOM 2011 N N . SER A 1 265 ? 3.062 17.548 36.009 1.00 90.62 265 SER A N 1
ATOM 2012 C CA . SER A 1 265 ? 4.314 17.438 36.766 1.00 90.62 265 SER A CA 1
ATOM 2013 C C . SER A 1 265 ? 4.923 16.039 36.683 1.00 90.62 265 SER A C 1
ATOM 2015 O O . SER A 1 265 ? 6.138 15.918 36.537 1.00 90.62 265 SER A O 1
ATOM 2017 N N . LEU A 1 266 ? 4.091 14.997 36.733 1.00 91.44 266 LEU A N 1
ATOM 2018 C CA . LEU A 1 266 ? 4.530 13.610 36.624 1.00 91.44 266 LEU A CA 1
ATOM 2019 C C . LEU A 1 266 ? 5.077 13.305 35.224 1.00 91.44 266 LEU A C 1
ATOM 2021 O O . LEU A 1 266 ? 6.195 12.807 35.105 1.00 91.44 266 LEU A O 1
ATOM 2025 N N . LEU A 1 267 ? 4.338 13.660 34.169 1.00 92.00 267 LEU A N 1
ATOM 2026 C CA . LEU A 1 267 ? 4.733 13.389 32.782 1.00 92.00 267 LEU A CA 1
ATOM 2027 C C . LEU A 1 267 ? 5.995 14.163 32.380 1.00 92.00 267 LEU A C 1
ATOM 2029 O O . LEU A 1 267 ? 6.926 13.580 31.829 1.00 92.00 267 LEU A O 1
ATOM 2033 N N . ARG A 1 268 ? 6.103 15.447 32.747 1.00 90.75 268 ARG A N 1
ATOM 2034 C CA . ARG A 1 268 ? 7.329 16.239 32.516 1.00 90.75 268 ARG A CA 1
ATOM 2035 C C . ARG A 1 268 ? 8.517 15.768 33.348 1.00 90.75 268 ARG A C 1
ATOM 2037 O O . ARG A 1 268 ? 9.660 16.002 32.965 1.00 90.75 268 ARG A O 1
ATOM 2044 N N . GLY A 1 269 ? 8.253 15.118 34.480 1.00 87.00 269 GLY A N 1
ATOM 2045 C CA . GLY A 1 269 ? 9.258 14.468 35.315 1.00 87.00 269 GLY A CA 1
ATOM 2046 C C . GLY A 1 269 ? 9.752 13.124 34.769 1.00 87.00 269 GLY A C 1
ATOM 2047 O O . GLY A 1 269 ? 10.629 12.524 35.387 1.00 87.00 269 GLY A O 1
ATOM 2048 N N . GLY A 1 270 ? 9.212 12.648 33.638 1.00 86.81 270 GLY A N 1
ATOM 2049 C CA . GLY A 1 270 ? 9.528 11.337 33.064 1.00 86.81 270 GLY A CA 1
ATOM 2050 C C . GLY A 1 270 ? 8.801 10.170 33.740 1.00 86.81 270 GLY A C 1
ATOM 2051 O O . GLY A 1 270 ? 9.231 9.025 33.602 1.00 86.81 270 GLY A O 1
ATOM 2052 N N . GLY A 1 271 ? 7.734 10.450 34.493 1.00 86.81 271 GLY A N 1
ATOM 2053 C CA . GLY A 1 271 ? 6.889 9.434 35.112 1.00 86.81 271 GLY A CA 1
ATOM 2054 C C . GLY A 1 271 ? 6.113 8.621 34.077 1.00 86.81 271 GLY A C 1
ATOM 2055 O O . GLY A 1 271 ? 5.830 9.079 32.968 1.00 86.81 271 GLY A O 1
ATOM 2056 N N . LEU A 1 272 ? 5.771 7.386 34.435 1.00 88.94 272 LEU A N 1
ATOM 2057 C CA . LEU A 1 272 ? 5.100 6.467 33.524 1.00 88.94 272 LEU A CA 1
ATOM 2058 C C . LEU A 1 272 ? 3.589 6.748 33.482 1.00 88.94 272 LEU A C 1
ATOM 2060 O O . LEU A 1 272 ? 2.981 7.006 34.520 1.00 88.94 272 LEU A O 1
ATOM 2064 N N . PRO A 1 273 ? 2.919 6.571 32.331 1.00 87.62 273 PRO A N 1
ATOM 2065 C CA . PRO A 1 273 ? 1.475 6.797 32.208 1.00 87.62 273 PRO A CA 1
ATOM 2066 C C . PRO A 1 273 ? 0.607 5.974 33.173 1.00 87.62 273 PRO A C 1
ATOM 2068 O O . PRO A 1 273 ? -0.476 6.409 33.551 1.00 87.62 273 PRO A O 1
ATOM 2071 N N . VAL A 1 274 ? 1.085 4.812 33.632 1.00 88.69 274 VAL A N 1
ATOM 2072 C CA . VAL A 1 274 ? 0.400 3.998 34.655 1.00 88.69 274 VAL A CA 1
ATOM 2073 C C . VAL A 1 274 ? 0.366 4.675 36.035 1.00 88.69 274 VAL A C 1
ATOM 2075 O O . VAL A 1 274 ? -0.536 4.418 36.829 1.00 88.69 274 VAL A O 1
ATOM 2078 N N . GLU A 1 275 ? 1.315 5.569 36.321 1.00 87.06 275 GLU A N 1
ATOM 2079 C CA . GLU A 1 275 ? 1.427 6.286 37.597 1.00 87.06 275 GLU A CA 1
ATOM 2080 C C . GLU A 1 275 ? 0.453 7.465 37.696 1.00 87.06 275 GLU A C 1
ATOM 2082 O O . GLU A 1 275 ? 0.169 7.928 38.797 1.00 87.06 275 GLU A O 1
ATOM 2087 N N . LEU A 1 276 ? -0.164 7.882 36.583 1.00 90.19 276 LEU A N 1
ATOM 2088 C CA . LEU A 1 276 ? -1.217 8.905 36.567 1.00 90.19 276 LEU A CA 1
ATOM 2089 C C . LEU A 1 276 ? -2.441 8.526 37.416 1.00 90.19 276 LEU A C 1
ATOM 2091 O O . LEU A 1 276 ? -3.208 9.399 37.814 1.00 90.19 276 LEU A O 1
ATOM 2095 N N . GLY A 1 277 ? -2.613 7.241 37.749 1.00 86.19 277 GLY A N 1
ATOM 2096 C CA . GLY A 1 277 ? -3.616 6.802 38.722 1.00 86.19 277 GLY A CA 1
ATOM 2097 C C . GLY A 1 277 ? -3.420 7.391 40.126 1.00 86.19 277 GLY A C 1
ATOM 2098 O O . GLY A 1 277 ? -4.383 7.452 40.880 1.00 86.19 277 GLY A O 1
ATOM 2099 N N . GLN A 1 278 ? -2.209 7.849 40.465 1.00 88.06 278 GLN A N 1
ATOM 2100 C CA . GLN A 1 278 ? -1.892 8.514 41.736 1.00 88.06 278 GLN A CA 1
ATOM 2101 C C . GLN A 1 278 ? -2.340 9.983 41.765 1.00 88.06 278 GLN A C 1
ATOM 2103 O O . GLN A 1 278 ? -2.382 10.588 42.830 1.00 88.06 278 GLN A O 1
ATOM 2108 N N . CYS A 1 279 ? -2.673 10.551 40.605 1.00 87.94 279 CYS A N 1
ATOM 2109 C CA . CYS A 1 279 ? -3.125 11.930 40.453 1.00 87.94 279 CYS A CA 1
ATOM 2110 C C . CYS A 1 279 ? -4.656 12.064 40.500 1.00 87.94 279 CYS A C 1
ATOM 2112 O O . CYS A 1 279 ? -5.179 13.039 39.972 1.00 87.94 279 CYS A O 1
ATOM 2114 N N . ARG A 1 280 ? -5.378 11.081 41.048 1.00 86.12 280 ARG A N 1
ATOM 2115 C CA . ARG A 1 280 ? -6.848 11.060 41.129 1.00 86.12 280 ARG A CA 1
ATOM 2116 C C . ARG A 1 280 ? -7.344 11.253 42.554 1.00 86.12 280 ARG A C 1
ATOM 2118 O O . ARG A 1 280 ? -6.648 10.776 43.476 1.00 86.12 280 ARG A O 1
#

Secondary structure (DSSP, 8-state):
-------------EE---EEEEE--S---HHHHHHHHHHHHHHTTEEEEEEEE-SSEEEEEEEEEETTEEEEEEEEEESSEEEEEEEEEESS--EE-TTS-EEE-THHHHHHHHHHHHHHHHHHHHHHHHHHHHHHHHHTS-----------TT-----------------------PPP------------------------------PPPHHHHHHHHT--GGGGGGGTT--HHHHHHHHHTT--GGGGGGGTT--HHHHHHHHHTT--GGGGGGG-

Sequence (280 aa):
MVLGTLAVGCGRGVPLRTMTAGAISGSYAPNDVRAALFRALEADRFVIENEQQGPQQGQIVARYTRRRITLRVAIAYDTTGYRIQYLDSAGLRHSQDRNGTAWIHPRYDRMVTHLQRQIDDELQRPLREAREHQLRLAAAQPDTVVVAPVVAPGVIVQQPQYAQPQYAQPQYAQPQYVQPQAGVQAQAGVQAQVSVGVAAGPEAGMPQAAMPSCEAALADIGHPASTEIFCQGAEPTCAQELLYQGHEPSQLIFCRGAEPSCSVSLLRGGGLPVELGQCR

Foldseek 3Di:
DDPPPDPPPPQDWDFDPQKDKDWQDDQDAQVLLVVLLVVLCVVLQWDWDDKADDRFKIKTWTWDDDDQKIFIWIWIDGRTIIMIGGDDMGPQPWDADPVRTITTRVVVVVSVVSSNVSSNCSSCVVVVVVVVVVVVVVVPDPDPPPPDDDDDPDDDDDDPPPPDPPDDDPDPDDDDDDDDDDDDDDDDDDDDDDDDDDDDDDDDDDPPPPLQFLQSLCVVLPHDSVLVVLSVQADRLLSNLCVVLVHDSVLSVLRRPFDNVVSNVCSVVVHDSVCSVVRD